Protein AF-A0A6L4YDI9-F1 (afdb_monomer_lite)

Radius of gyration: 18.63 Å; chains: 1; bounding box: 57×29×52 Å

Structure (mmCIF, N/CA/C/O backbone):
data_AF-A0A6L4YDI9-F1
#
_entry.id   AF-A0A6L4YDI9-F1
#
loop_
_atom_site.group_PDB
_atom_site.id
_atom_site.type_symbol
_atom_site.label_atom_id
_atom_site.label_alt_id
_atom_site.label_comp_id
_atom_site.label_asym_id
_atom_site.label_entity_id
_atom_site.label_seq_id
_atom_site.pdbx_PDB_ins_code
_atom_site.Cartn_x
_atom_site.Cartn_y
_atom_site.Cartn_z
_atom_site.occupancy
_atom_site.B_iso_or_equiv
_atom_site.auth_seq_id
_atom_site.auth_comp_id
_atom_site.auth_asym_id
_atom_site.auth_atom_id
_atom_site.pdbx_PDB_model_num
ATOM 1 N N . MET A 1 1 ? -24.015 5.346 20.863 1.00 52.09 1 MET A N 1
ATOM 2 C CA . MET A 1 1 ? -22.778 5.853 21.486 1.00 52.09 1 MET A CA 1
ATOM 3 C C . MET A 1 1 ? -22.257 4.761 22.381 1.00 52.09 1 MET A C 1
ATOM 5 O O . MET A 1 1 ? -23.004 4.297 23.231 1.00 52.09 1 MET A O 1
ATOM 9 N N . VAL A 1 2 ? -21.029 4.351 22.120 1.00 56.25 2 VAL A N 1
ATOM 10 C CA . VAL A 1 2 ? -20.242 3.457 22.971 1.00 56.25 2 VAL A CA 1
ATOM 11 C C . VAL A 1 2 ? -19.705 4.290 24.142 1.00 56.25 2 VAL A C 1
ATOM 13 O O . VAL A 1 2 ? -19.360 5.450 23.906 1.00 56.25 2 VAL A O 1
ATOM 16 N N . ASP A 1 3 ? -19.693 3.786 25.373 1.00 57.09 3 ASP A N 1
ATOM 17 C CA . ASP A 1 3 ? -19.144 4.433 26.581 1.00 57.09 3 ASP A CA 1
ATOM 18 C C . ASP A 1 3 ? -17.718 3.910 26.880 1.00 57.09 3 ASP A C 1
ATOM 20 O O . ASP A 1 3 ? -17.200 3.023 26.203 1.00 57.09 3 ASP A O 1
ATOM 24 N N . ALA A 1 4 ? -17.045 4.490 27.873 1.00 49.06 4 ALA A N 1
ATOM 25 C CA . ALA A 1 4 ? -15.746 4.048 28.350 1.00 49.06 4 ALA A CA 1
ATOM 26 C C . ALA A 1 4 ? -15.819 2.612 28.910 1.00 49.06 4 ALA A C 1
ATOM 28 O O . ALA A 1 4 ? -16.567 2.334 29.848 1.00 49.06 4 ALA A O 1
ATOM 29 N N . GLY A 1 5 ? -14.979 1.714 28.387 1.00 53.59 5 GLY A N 1
ATOM 30 C CA . GLY A 1 5 ? -14.942 0.295 28.759 1.00 53.59 5 GLY A CA 1
ATOM 31 C C . GLY A 1 5 ? -14.968 -0.633 27.540 1.00 53.59 5 GLY A C 1
ATOM 32 O O . GLY A 1 5 ? -14.983 -0.187 26.401 1.00 53.59 5 GLY A O 1
ATOM 33 N N . THR A 1 6 ? -14.945 -1.952 27.749 1.00 50.69 6 THR A N 1
ATOM 34 C CA . THR A 1 6 ? -15.075 -2.926 26.649 1.00 50.69 6 THR A CA 1
ATOM 35 C C . THR A 1 6 ? -16.538 -3.043 26.226 1.00 50.69 6 THR A C 1
ATOM 37 O O . THR A 1 6 ? -17.270 -3.885 26.741 1.00 50.69 6 THR A O 1
ATOM 40 N N . ASP A 1 7 ? -16.956 -2.214 25.281 1.00 53.44 7 ASP A N 1
ATOM 41 C CA . ASP A 1 7 ? -18.305 -2.244 24.726 1.00 53.44 7 ASP A CA 1
ATOM 42 C C . ASP A 1 7 ? -18.323 -2.930 23.356 1.00 53.44 7 ASP A C 1
ATOM 44 O O . ASP A 1 7 ? -17.923 -2.367 22.339 1.00 53.44 7 ASP A O 1
ATOM 48 N N . THR A 1 8 ? -18.839 -4.154 23.304 1.00 53.03 8 THR A N 1
ATOM 49 C CA . THR A 1 8 ? -19.064 -4.850 22.032 1.00 53.03 8 THR A CA 1
ATOM 50 C C . THR A 1 8 ? -20.306 -4.281 21.343 1.00 53.03 8 THR A C 1
ATOM 52 O O . THR A 1 8 ? -21.426 -4.506 21.803 1.00 53.03 8 THR A O 1
ATOM 55 N N . VAL A 1 9 ? -20.127 -3.571 20.228 1.00 55.38 9 VAL A N 1
ATOM 56 C CA . VAL A 1 9 ? -21.237 -3.181 19.348 1.00 55.38 9 VAL A CA 1
ATOM 57 C C . VAL A 1 9 ? -21.349 -4.188 18.215 1.00 55.38 9 VAL A C 1
ATOM 59 O O . VAL A 1 9 ? -20.697 -4.063 17.186 1.00 55.38 9 VAL A O 1
ATOM 62 N N . THR A 1 10 ? -22.202 -5.190 18.398 1.00 50.41 10 THR A N 1
ATOM 63 C CA . THR A 1 10 ? -22.593 -6.084 17.306 1.00 50.41 10 THR A CA 1
ATOM 64 C C . THR A 1 10 ? -23.750 -5.440 16.553 1.00 50.41 10 THR A C 1
ATOM 66 O O . THR A 1 10 ? -24.894 -5.519 17.002 1.00 50.41 10 THR A O 1
ATOM 69 N N . ASP A 1 11 ? -23.453 -4.772 15.442 1.00 53.19 11 ASP A N 1
ATOM 70 C CA . ASP A 1 11 ? -24.487 -4.375 14.488 1.00 53.19 11 ASP A CA 1
ATOM 71 C C . ASP A 1 11 ? -24.810 -5.548 13.554 1.00 53.19 11 ASP A C 1
ATOM 73 O O . ASP A 1 11 ? -23.918 -6.282 13.138 1.00 53.19 11 ASP A O 1
ATOM 77 N N . TYR A 1 12 ? -26.093 -5.763 13.277 1.00 48.69 12 TYR A N 1
ATOM 78 C CA . TYR A 1 12 ? -26.607 -6.891 12.499 1.00 48.69 12 TYR A CA 1
ATOM 79 C C . TYR A 1 12 ? -27.651 -6.385 11.501 1.00 48.69 12 TYR A C 1
ATOM 81 O O . TYR A 1 12 ? -28.791 -6.856 11.513 1.00 48.69 12 TYR A O 1
ATOM 89 N N . VAL A 1 13 ? -27.331 -5.385 10.671 1.00 48.16 13 VAL A N 1
ATOM 90 C CA . VAL A 1 13 ? -28.269 -4.936 9.630 1.00 48.16 13 VAL A CA 1
ATOM 91 C C . VAL A 1 13 ? -27.581 -4.515 8.323 1.00 48.16 13 VAL A C 1
ATOM 93 O O . VAL A 1 13 ? -26.448 -4.058 8.301 1.00 48.16 13 VAL A O 1
ATOM 96 N N . ASP A 1 14 ? -28.293 -4.775 7.223 1.00 56.28 14 ASP A N 1
ATOM 97 C CA . ASP A 1 14 ? -28.039 -4.388 5.828 1.00 56.28 14 ASP A CA 1
ATOM 98 C C . ASP A 1 14 ? -28.117 -2.860 5.663 1.00 56.28 14 ASP A C 1
ATOM 100 O O . ASP A 1 14 ? -29.165 -2.264 5.932 1.00 56.28 14 ASP A O 1
ATOM 104 N N . GLY A 1 15 ? -27.021 -2.232 5.225 1.00 48.78 15 GLY A N 1
ATOM 105 C CA . GLY A 1 15 ? -26.971 -0.797 4.956 1.00 48.78 15 GLY A CA 1
ATOM 106 C C . GLY A 1 15 ? -25.568 -0.195 5.020 1.00 48.78 15 GLY A C 1
ATOM 107 O O . GLY A 1 15 ? -24.576 -0.916 5.083 1.00 48.78 15 GLY A O 1
ATOM 108 N N . ALA A 1 16 ? -25.520 1.142 4.949 1.00 56.72 16 ALA A N 1
ATOM 109 C CA . ALA A 1 16 ? -24.358 1.957 5.288 1.00 56.72 16 ALA A CA 1
ATOM 110 C C . ALA A 1 16 ? -24.574 2.553 6.685 1.00 56.72 16 ALA A C 1
ATOM 112 O O . ALA A 1 16 ? -25.360 3.495 6.824 1.00 56.72 16 ALA A O 1
ATOM 113 N N . ASP A 1 17 ? -23.907 2.009 7.702 1.00 60.16 17 ASP A N 1
ATOM 114 C CA . ASP A 1 17 ? -24.075 2.432 9.097 1.00 60.16 17 ASP A CA 1
ATOM 115 C C . ASP A 1 17 ? -22.911 3.307 9.573 1.00 60.16 17 ASP A C 1
ATOM 117 O O . ASP A 1 17 ? -21.769 3.138 9.149 1.00 60.16 17 ASP A O 1
ATOM 121 N N . THR A 1 18 ? -23.198 4.281 10.446 1.00 62.47 18 THR A N 1
ATOM 122 C CA . THR A 1 18 ? -22.176 5.119 11.095 1.00 62.47 18 THR A CA 1
ATOM 123 C C . THR A 1 18 ? -22.136 4.847 12.592 1.00 62.47 18 THR A C 1
ATOM 125 O O . THR A 1 18 ? -23.083 5.185 13.308 1.00 62.47 18 THR A O 1
ATOM 128 N N . LEU A 1 19 ? -21.023 4.301 13.090 1.00 68.12 19 LEU A N 1
ATOM 129 C CA . LEU A 1 19 ? -20.806 4.081 14.521 1.00 68.12 19 LEU A CA 1
ATOM 130 C C . LEU A 1 19 ? -19.763 5.052 15.085 1.00 68.12 19 LEU A C 1
ATOM 132 O O . LEU A 1 19 ? -18.655 5.161 14.566 1.00 68.12 19 LEU A O 1
ATOM 136 N N . THR A 1 20 ? -20.101 5.705 16.203 1.00 65.44 20 THR A N 1
ATOM 137 C CA . THR A 1 20 ? -19.148 6.494 16.998 1.00 65.44 20 THR A CA 1
ATOM 138 C C . THR A 1 20 ? -18.746 5.765 18.272 1.00 65.44 20 THR A C 1
ATOM 140 O O . THR A 1 20 ? -19.596 5.473 19.125 1.00 65.44 20 THR A O 1
ATOM 143 N N . VAL A 1 21 ? -17.440 5.539 18.411 1.00 66.31 21 VAL A N 1
ATOM 144 C CA . VAL A 1 21 ? -16.803 4.844 19.538 1.00 66.31 21 VAL A CA 1
ATOM 145 C C . VAL A 1 21 ? -16.153 5.869 20.474 1.00 66.31 21 VAL A C 1
ATOM 147 O O . VAL A 1 21 ? -15.529 6.812 19.995 1.00 66.31 21 VAL A O 1
ATOM 150 N N . SER A 1 22 ? -16.315 5.748 21.795 1.00 63.31 22 SER A N 1
ATOM 151 C CA . SER A 1 22 ? -15.624 6.628 22.753 1.00 63.31 22 SER A CA 1
ATOM 152 C C . SER A 1 22 ? -14.257 6.060 23.154 1.00 63.31 22 SER A C 1
ATOM 154 O O . SER A 1 22 ? -13.959 4.890 22.930 1.00 63.31 22 SER A O 1
ATOM 156 N N . ALA A 1 23 ? -13.376 6.906 23.693 1.00 58.78 23 ALA A N 1
ATOM 157 C CA . ALA A 1 23 ? -11.995 6.512 23.958 1.00 58.78 23 ALA A CA 1
ATOM 158 C C . ALA A 1 23 ? -11.860 5.386 24.990 1.00 58.78 23 ALA A C 1
ATOM 160 O O . ALA A 1 23 ? -12.542 5.371 26.016 1.00 58.78 23 ALA A O 1
ATOM 161 N N . GLY A 1 24 ? -10.912 4.482 24.727 1.00 54.94 24 GLY A N 1
ATOM 162 C CA . GLY A 1 24 ? -10.671 3.299 25.550 1.00 54.94 24 GLY A CA 1
ATOM 163 C C . GLY A 1 24 ? -11.691 2.181 25.334 1.00 54.94 24 GLY A C 1
ATOM 164 O O . GLY A 1 24 ? -11.686 1.215 26.098 1.00 54.94 24 GLY A O 1
ATOM 165 N N . ALA A 1 25 ? -12.559 2.306 24.323 1.00 59.94 25 ALA A N 1
ATOM 166 C CA . ALA A 1 25 ? -13.494 1.262 23.952 1.00 59.94 25 ALA A CA 1
ATOM 167 C C . ALA A 1 25 ? -12.930 0.303 22.900 1.00 59.94 25 ALA A C 1
ATOM 169 O O . ALA A 1 25 ? -12.165 0.663 22.012 1.00 59.94 25 ALA A O 1
ATOM 170 N N . THR A 1 26 ? -13.326 -0.960 23.019 1.00 61.28 26 THR A N 1
ATOM 171 C CA . THR A 1 26 ? -13.036 -2.019 22.044 1.00 61.28 26 THR A CA 1
ATOM 172 C C . THR A 1 26 ? -14.298 -2.256 21.232 1.00 61.28 26 THR A C 1
ATOM 174 O O . THR A 1 26 ? -15.230 -2.854 21.759 1.00 61.28 26 THR A O 1
ATOM 177 N N . ALA A 1 27 ? -14.338 -1.804 19.979 1.00 61.22 27 ALA A N 1
ATOM 178 C CA . ALA A 1 27 ? -15.488 -1.984 19.105 1.00 61.22 27 ALA A CA 1
ATOM 179 C C . ALA A 1 27 ? -15.230 -3.140 18.130 1.00 61.22 27 ALA A C 1
ATOM 181 O O . ALA A 1 27 ? -14.591 -2.988 17.094 1.00 61.22 27 ALA A O 1
ATOM 182 N N . VAL A 1 28 ? -15.753 -4.319 18.463 1.00 57.75 28 VAL A N 1
ATOM 183 C CA . VAL A 1 28 ? -15.813 -5.440 17.517 1.00 57.75 28 VAL A CA 1
ATOM 184 C C . VAL A 1 28 ? -17.135 -5.342 16.780 1.00 57.75 28 VAL A C 1
ATOM 186 O O . VAL A 1 28 ? -18.180 -5.577 17.389 1.00 57.75 28 VAL A O 1
ATOM 189 N N . ILE A 1 29 ? -17.081 -4.977 15.503 1.00 61.12 29 ILE A N 1
ATOM 190 C CA . ILE A 1 29 ? -18.260 -4.838 14.657 1.00 61.12 29 ILE A CA 1
ATOM 191 C C . ILE A 1 29 ? -18.234 -6.005 13.668 1.00 61.12 29 ILE A C 1
ATOM 193 O O . ILE A 1 29 ? -17.183 -6.533 13.315 1.00 61.12 29 ILE A O 1
ATOM 197 N N . SER A 1 30 ? -19.400 -6.562 13.370 1.00 56.41 30 SER A N 1
ATOM 198 C CA . SER A 1 30 ? -19.513 -7.775 12.560 1.00 56.41 30 SER A CA 1
ATOM 199 C C . SER A 1 30 ? -20.780 -7.671 11.726 1.00 56.41 30 SER A C 1
ATOM 201 O O . SER A 1 30 ? -21.814 -8.222 12.097 1.00 56.41 30 SER A O 1
ATOM 203 N N . GLY A 1 31 ? -20.695 -6.905 10.637 1.00 56.16 31 GLY A N 1
ATOM 204 C CA . GLY A 1 31 ? -21.772 -6.709 9.667 1.00 56.16 31 GLY A CA 1
ATOM 205 C C . GLY A 1 31 ? -21.597 -7.568 8.412 1.00 56.16 31 GLY A C 1
ATOM 206 O O . GLY A 1 31 ? -20.621 -8.299 8.282 1.00 56.16 31 GLY A O 1
ATOM 207 N N . SER A 1 32 ? -22.573 -7.509 7.500 1.00 59.91 32 SER A N 1
ATOM 208 C CA . SER A 1 32 ? -22.501 -8.122 6.155 1.00 59.91 32 SER A CA 1
ATOM 209 C C . SER A 1 32 ? -22.732 -7.089 5.037 1.00 59.91 32 SER A C 1
ATOM 211 O O . SER A 1 32 ? -23.213 -7.425 3.956 1.00 59.91 32 SER A O 1
ATOM 213 N N . GLY A 1 33 ? -22.437 -5.819 5.328 1.00 66.31 33 GLY A N 1
ATOM 214 C CA . GLY A 1 33 ? -22.715 -4.637 4.506 1.00 66.31 33 GLY A CA 1
ATOM 215 C C . GLY A 1 33 ? -21.560 -3.637 4.579 1.00 66.31 33 GLY A C 1
ATOM 216 O O . GLY A 1 33 ? -20.494 -3.994 5.048 1.00 66.31 33 GLY A O 1
ATOM 217 N N . THR A 1 34 ? -21.751 -2.405 4.105 1.00 67.44 34 THR A N 1
ATOM 218 C CA . THR A 1 34 ? -20.715 -1.363 4.206 1.00 67.44 34 THR A CA 1
ATOM 219 C C . THR A 1 34 ? -20.811 -0.666 5.555 1.00 67.44 34 THR A C 1
ATOM 221 O O . THR A 1 34 ? -21.823 -0.045 5.863 1.00 67.44 34 THR A O 1
ATOM 224 N N . LEU A 1 35 ? -19.756 -0.702 6.350 1.00 70.94 35 LEU A N 1
ATOM 225 C CA . LEU A 1 35 ? -19.697 -0.035 7.642 1.00 70.94 35 LEU A CA 1
ATOM 226 C C . LEU A 1 35 ? -18.804 1.204 7.575 1.00 70.94 35 LEU A C 1
ATOM 228 O O . LEU A 1 35 ? -17.699 1.147 7.056 1.00 70.94 35 LEU A O 1
ATOM 232 N N . SER A 1 36 ? -19.237 2.325 8.152 1.00 74.38 36 SER A N 1
ATOM 233 C CA . SER A 1 36 ? -18.365 3.472 8.419 1.00 74.38 36 SER A CA 1
ATOM 234 C C . SER A 1 36 ? -18.208 3.659 9.925 1.00 74.38 36 S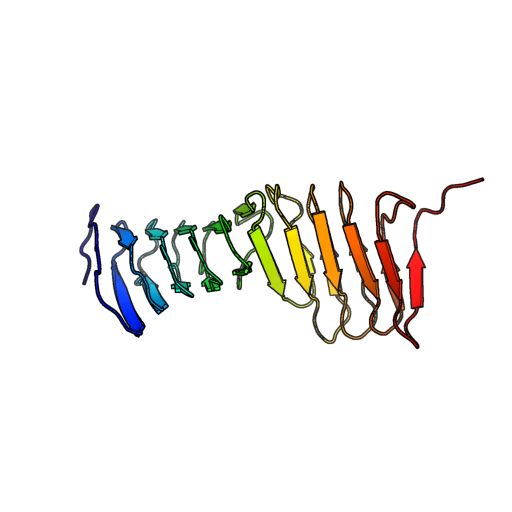ER A C 1
ATOM 236 O O . SER A 1 36 ? -19.156 3.990 10.638 1.00 74.38 36 SER A O 1
ATOM 238 N N . VAL A 1 37 ? -17.002 3.452 10.444 1.00 71.56 37 VAL A N 1
ATOM 239 C CA . VAL A 1 37 ? -16.707 3.642 11.869 1.00 71.56 37 VAL A CA 1
ATOM 240 C C . VAL A 1 37 ? -15.806 4.843 12.031 1.00 71.56 37 VAL A C 1
ATOM 242 O O . VAL A 1 37 ? -14.777 4.936 11.373 1.00 71.56 37 VAL A O 1
ATOM 245 N N . SER A 1 38 ? -16.174 5.748 12.933 1.00 71.00 38 SER A N 1
ATOM 246 C CA . SER A 1 38 ? -15.309 6.854 13.328 1.00 71.00 38 SER A CA 1
ATOM 247 C C . SER A 1 38 ? -15.202 6.902 14.843 1.00 71.00 38 SER A C 1
ATOM 249 O O . SER A 1 38 ? -16.193 7.051 15.563 1.00 71.00 38 SER A O 1
ATOM 251 N N . ALA A 1 39 ? -13.984 6.769 15.344 1.00 67.31 39 ALA A N 1
ATOM 252 C CA . ALA A 1 39 ? -13.706 6.918 16.756 1.00 67.31 39 ALA A CA 1
ATOM 253 C C . ALA A 1 39 ? -13.654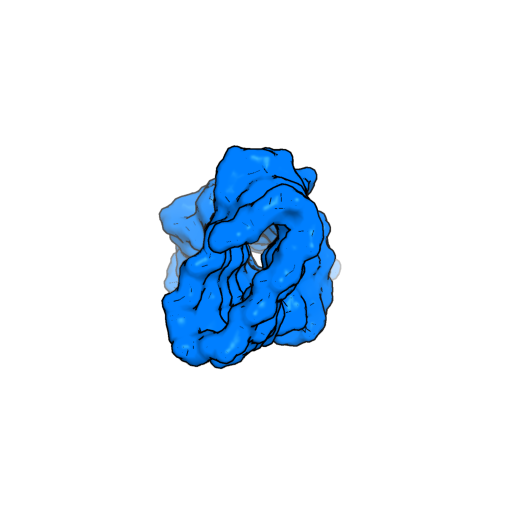 8.393 17.199 1.00 67.31 39 ALA A C 1
ATOM 255 O O . ALA A 1 39 ? -13.097 9.258 16.525 1.00 67.31 39 ALA A O 1
ATOM 256 N N . ALA A 1 40 ? -14.212 8.696 18.375 1.00 63.88 40 ALA A N 1
ATOM 257 C CA . ALA A 1 40 ? -14.177 10.032 18.957 1.00 63.88 40 ALA A CA 1
ATOM 258 C C . ALA A 1 40 ? -12.839 10.335 19.669 1.00 63.88 40 ALA A C 1
ATOM 260 O O . ALA A 1 40 ? -12.266 9.516 20.384 1.00 63.88 40 ALA A O 1
ATOM 261 N N . SER A 1 41 ? -12.418 11.589 19.502 1.00 55.47 41 SER A N 1
ATOM 262 C CA . SER A 1 41 ? -11.117 12.262 19.684 1.00 55.47 41 SER A CA 1
ATOM 263 C C . SER A 1 41 ? -10.334 12.172 21.012 1.00 55.47 41 SER A C 1
ATOM 265 O O . SER A 1 41 ? -9.568 13.089 21.301 1.00 55.47 41 SER A O 1
ATOM 267 N N . ASN A 1 42 ? -10.470 11.146 21.848 1.00 56.47 42 ASN A N 1
ATOM 268 C CA . ASN A 1 42 ? -9.872 11.174 23.194 1.00 56.47 42 ASN A CA 1
ATOM 269 C C . ASN A 1 42 ? -8.688 10.209 23.393 1.00 56.47 42 ASN A C 1
ATOM 271 O O . ASN A 1 42 ? -8.664 9.517 24.400 1.00 56.47 42 ASN A O 1
ATOM 275 N N . GLY A 1 43 ? -7.708 10.190 22.477 1.00 66.69 43 GLY A N 1
ATOM 276 C CA . GLY A 1 43 ? -6.333 9.678 22.690 1.00 66.69 43 GLY A CA 1
ATOM 277 C C . GLY A 1 43 ? -6.169 8.293 23.337 1.00 66.69 43 GLY A C 1
ATOM 278 O O . GLY A 1 43 ? -5.118 8.003 23.904 1.00 66.69 43 GLY A O 1
ATOM 279 N N . GLY A 1 44 ? -7.214 7.470 23.335 1.00 72.94 44 GLY A N 1
ATOM 280 C CA . GLY A 1 44 ? -7.232 6.141 23.927 1.00 72.94 44 GLY A CA 1
ATOM 281 C C . GLY A 1 44 ? -7.136 5.096 22.833 1.00 72.94 44 GLY A C 1
ATOM 282 O O . GLY A 1 44 ? -7.532 5.366 21.711 1.00 72.94 44 GLY A O 1
ATOM 283 N N . THR A 1 45 ? -6.644 3.912 23.178 1.00 79.31 45 THR A N 1
ATOM 284 C CA . THR A 1 45 ? -6.590 2.769 22.263 1.00 79.31 45 THR A CA 1
ATOM 285 C C . THR A 1 45 ? -7.984 2.281 21.911 1.00 79.31 45 THR A C 1
ATOM 287 O O . THR A 1 45 ? -8.804 2.036 22.804 1.00 79.31 45 THR A O 1
ATOM 290 N N . ILE A 1 46 ? -8.217 2.098 20.618 1.00 78.06 46 ILE A N 1
ATOM 291 C CA . ILE A 1 46 ? -9.442 1.568 20.041 1.00 78.06 46 ILE A CA 1
ATOM 292 C C . ILE A 1 46 ? -9.096 0.388 19.147 1.00 78.06 46 ILE A C 1
ATOM 294 O O . ILE A 1 46 ? -8.117 0.389 18.413 1.00 78.06 46 ILE A O 1
ATOM 298 N N . GLN A 1 47 ? -9.920 -0.647 19.225 1.00 84.81 47 GLN A N 1
ATOM 299 C CA . GLN A 1 47 ? -9.858 -1.787 18.318 1.00 84.81 47 GLN A CA 1
ATOM 300 C C . GLN A 1 47 ? -11.093 -1.727 17.430 1.00 84.81 47 GLN A C 1
ATOM 302 O O . GLN A 1 47 ? -12.200 -1.673 17.970 1.00 84.81 47 GLN A O 1
ATOM 307 N N . LEU A 1 48 ? -10.890 -1.712 16.115 1.00 85.75 48 LEU A N 1
ATOM 308 C CA . LEU A 1 48 ? -11.917 -1.711 15.080 1.00 85.75 48 LEU A CA 1
ATOM 309 C C . LEU A 1 48 ? -11.794 -2.988 14.244 1.00 85.75 48 LEU A C 1
ATOM 311 O O . LEU A 1 48 ? -10.699 -3.353 13.818 1.00 85.75 48 LEU A O 1
ATOM 315 N N . ASN A 1 49 ? -12.922 -3.650 13.999 1.00 87.44 49 ASN A N 1
ATOM 316 C CA . ASN A 1 49 ? -13.037 -4.783 13.081 1.00 87.44 49 ASN A CA 1
ATOM 317 C C . ASN A 1 49 ? -14.231 -4.524 12.154 1.00 87.44 49 ASN A C 1
ATOM 319 O O . ASN A 1 49 ? -15.317 -4.271 12.679 1.00 87.44 49 ASN A O 1
ATOM 323 N N . GLY A 1 50 ? -14.017 -4.515 10.835 1.00 86.31 50 GLY A N 1
ATOM 324 C CA . GLY A 1 50 ? -15.069 -4.264 9.837 1.00 86.31 50 GLY A CA 1
ATOM 325 C C . GLY A 1 50 ? -15.989 -5.470 9.644 1.00 86.31 50 GLY A C 1
ATOM 326 O O . GLY A 1 50 ? -17.215 -5.371 9.752 1.00 86.31 50 GLY A O 1
ATOM 327 N N . GLY A 1 51 ? -15.394 -6.656 9.536 1.00 86.62 51 GLY A N 1
ATOM 328 C CA . GLY A 1 51 ? -16.118 -7.917 9.481 1.00 86.62 51 GLY A CA 1
ATOM 329 C C . GLY A 1 51 ? -16.256 -8.412 8.051 1.00 86.62 51 GLY A C 1
ATOM 330 O O . GLY A 1 51 ? -15.284 -8.901 7.494 1.00 86.62 51 GLY A O 1
ATOM 331 N N . VAL A 1 52 ? -17.464 -8.426 7.488 1.00 87.25 52 VAL A N 1
ATOM 332 C CA . VAL A 1 52 ? -17.684 -8.799 6.083 1.00 87.25 52 VAL A CA 1
ATOM 333 C C . VAL A 1 52 ? -18.324 -7.621 5.368 1.00 87.25 52 VAL A C 1
ATOM 335 O O . VAL A 1 52 ? -19.381 -7.157 5.790 1.00 87.25 52 VAL A O 1
ATOM 338 N N . GLY A 1 53 ? -17.781 -7.236 4.221 1.00 88.38 53 GLY A N 1
ATOM 339 C CA . GLY A 1 53 ? -18.277 -6.103 3.457 1.00 88.38 53 GLY A CA 1
ATOM 340 C C . GLY A 1 53 ? -17.138 -5.235 2.956 1.00 88.38 53 GLY A C 1
ATOM 341 O O . GLY A 1 53 ? -15.984 -5.595 3.081 1.00 88.38 53 GLY A O 1
ATOM 342 N N . ALA A 1 54 ? -17.477 -4.130 2.303 1.00 91.25 54 ALA A N 1
ATOM 343 C CA . ALA A 1 54 ? -16.498 -3.094 1.998 1.00 91.25 54 ALA A CA 1
ATOM 344 C C . ALA A 1 54 ? -16.688 -1.985 3.027 1.00 91.25 54 ALA A C 1
ATOM 346 O O . ALA A 1 54 ? -17.671 -1.241 2.936 1.00 91.25 54 ALA A O 1
ATOM 347 N N . ASP A 1 55 ? -15.783 -1.917 3.993 1.00 90.44 55 ASP A N 1
ATOM 348 C CA . ASP A 1 55 ? -15.871 -1.100 5.193 1.00 90.44 55 ASP A CA 1
ATOM 349 C C . ASP A 1 55 ? -14.918 0.099 5.141 1.00 90.44 55 ASP A C 1
ATOM 351 O O . ASP A 1 55 ? -13.944 0.163 4.396 1.00 90.44 55 ASP A O 1
ATOM 355 N N . THR A 1 56 ? -15.214 1.118 5.934 1.00 91.75 56 THR A N 1
ATOM 356 C CA . THR A 1 56 ? -14.369 2.289 6.156 1.00 91.75 56 THR A CA 1
ATOM 357 C C . THR A 1 56 ? -14.155 2.440 7.652 1.00 91.75 56 THR A C 1
ATOM 359 O O . THR A 1 56 ? -15.074 2.804 8.390 1.00 91.75 56 THR A O 1
ATOM 362 N N . LEU A 1 57 ? -12.937 2.166 8.107 1.00 91.31 57 LEU A N 1
ATOM 363 C CA . LEU A 1 57 ? -12.551 2.212 9.510 1.00 91.31 57 LEU A CA 1
ATOM 364 C C . LEU A 1 57 ? -11.645 3.420 9.743 1.00 91.31 57 LEU A C 1
ATOM 366 O O . LEU A 1 57 ? -10.529 3.474 9.235 1.00 91.31 57 LEU A O 1
ATOM 370 N N . THR A 1 58 ? -12.121 4.386 10.524 1.00 91.00 58 THR A N 1
ATOM 371 C CA . THR A 1 58 ? -11.332 5.535 10.973 1.00 91.00 58 THR A CA 1
ATOM 372 C C . THR A 1 58 ? -11.118 5.466 12.483 1.00 91.00 58 THR A C 1
ATOM 374 O O . THR A 1 58 ? -12.067 5.575 13.271 1.00 91.00 58 THR A O 1
ATOM 377 N N . GLY A 1 59 ? -9.856 5.296 12.870 1.00 88.69 59 GLY A N 1
ATOM 378 C CA . GLY A 1 59 ? -9.369 5.393 14.235 1.00 88.69 59 GLY A CA 1
ATOM 379 C C . GLY A 1 59 ? -9.386 6.828 14.765 1.00 88.69 59 GLY A C 1
ATOM 380 O O . GLY A 1 59 ? -10.119 7.703 14.294 1.00 88.69 59 GLY A O 1
ATOM 381 N N . SER A 1 60 ? -8.646 7.050 15.838 1.00 85.62 60 SER A N 1
ATOM 382 C CA . SER A 1 60 ? -8.655 8.261 16.646 1.00 85.62 60 SER A CA 1
ATOM 383 C C . SER A 1 60 ? -7.266 8.902 16.698 1.00 85.62 60 SER A C 1
ATOM 385 O O . SER A 1 60 ? -6.476 8.803 15.774 1.00 85.62 60 SER A O 1
ATOM 387 N N . ALA A 1 61 ? -6.981 9.655 17.760 1.00 87.06 61 ALA A N 1
ATOM 388 C CA . ALA A 1 61 ? -5.640 10.177 18.011 1.00 87.06 61 ALA A CA 1
ATOM 389 C C . ALA A 1 61 ? -4.805 9.249 18.927 1.00 87.06 61 ALA A C 1
ATOM 391 O O . ALA A 1 61 ? -3.828 9.698 19.529 1.00 87.06 61 ALA A O 1
ATOM 392 N N . GLY A 1 62 ? -5.299 8.032 19.171 1.00 87.50 62 GLY A N 1
ATOM 393 C CA . GLY A 1 62 ? -4.773 7.067 20.131 1.00 87.50 62 GLY A CA 1
ATOM 394 C C . GLY A 1 62 ? -3.780 6.086 19.517 1.00 87.50 62 GLY A C 1
ATOM 395 O O . GLY A 1 62 ? -3.125 6.384 18.540 1.00 87.50 6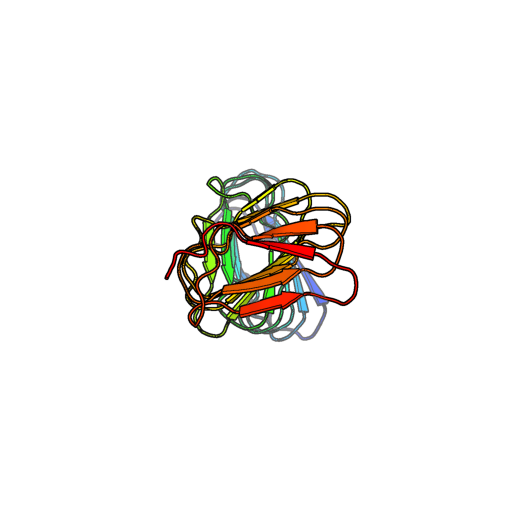2 GLY A O 1
ATOM 396 N N . VAL A 1 63 ? -3.615 4.931 20.157 1.00 90.44 63 VAL A N 1
ATOM 397 C CA . VAL A 1 63 ? -2.869 3.789 19.601 1.00 90.44 63 VAL A CA 1
ATOM 398 C C . VAL A 1 63 ? -3.927 2.781 19.211 1.00 90.44 63 VAL A C 1
ATOM 400 O O . VAL A 1 63 ? -4.433 2.081 20.092 1.00 90.44 63 VAL A O 1
ATOM 403 N N . ASP A 1 64 ? -4.305 2.759 17.945 1.00 90.81 64 ASP A N 1
ATOM 404 C CA . ASP A 1 64 ? -5.478 2.046 17.471 1.00 90.81 64 ASP A CA 1
ATOM 405 C C . ASP A 1 64 ? -5.097 0.765 16.717 1.00 90.81 64 ASP A C 1
ATOM 407 O O . ASP A 1 64 ? -3.975 0.573 16.257 1.00 90.81 64 ASP A O 1
ATOM 411 N N . THR A 1 65 ? -6.016 -0.193 16.658 1.00 92.94 65 THR A N 1
ATOM 412 C CA . THR A 1 65 ? -5.864 -1.433 15.890 1.00 92.94 65 THR A CA 1
ATOM 413 C C . THR A 1 65 ? -7.046 -1.573 14.954 1.00 92.94 65 THR A C 1
ATOM 415 O O . THR A 1 65 ? -8.187 -1.629 15.409 1.00 92.94 65 THR A O 1
ATOM 418 N N . LEU A 1 66 ? -6.779 -1.629 13.656 1.00 94.50 66 LEU A N 1
ATOM 419 C CA . LEU A 1 66 ? -7.780 -1.680 12.602 1.00 94.50 66 LEU A CA 1
ATOM 420 C C . LEU A 1 66 ? -7.630 -2.998 11.843 1.00 94.50 66 LEU A C 1
ATOM 422 O O . LEU A 1 66 ? -6.567 -3.282 11.300 1.00 94.50 66 LEU A O 1
ATOM 426 N N . THR A 1 67 ? -8.684 -3.810 11.819 1.00 94.88 67 THR A N 1
ATOM 427 C CA . THR A 1 67 ? -8.782 -5.033 11.006 1.00 94.88 67 THR A CA 1
ATOM 428 C C . THR A 1 67 ? -9.913 -4.864 10.004 1.00 94.88 67 THR A C 1
ATOM 430 O O . THR A 1 67 ? -11.056 -4.701 10.434 1.00 94.88 67 THR A O 1
ATOM 433 N N . GLY A 1 68 ? -9.604 -4.884 8.705 1.00 92.50 68 GLY A N 1
ATOM 434 C CA . GLY A 1 68 ? -10.614 -4.763 7.648 1.00 92.50 68 GLY A CA 1
ATOM 435 C C . GLY A 1 68 ? -11.630 -5.900 7.721 1.00 92.50 68 GLY A C 1
ATOM 436 O O . GLY A 1 68 ? -12.807 -5.688 8.018 1.00 92.50 68 GLY A O 1
ATOM 437 N N . GLY A 1 69 ? -11.135 -7.134 7.657 1.00 92.94 69 GLY A N 1
ATOM 438 C CA . GLY A 1 69 ? -11.956 -8.322 7.531 1.00 92.94 69 GLY A CA 1
ATOM 439 C C . GLY A 1 69 ? -12.096 -8.730 6.066 1.00 92.94 69 GLY A C 1
ATOM 440 O O . GLY A 1 69 ? -11.191 -8.591 5.251 1.00 92.94 69 GLY A O 1
ATOM 441 N N . ALA A 1 70 ? -13.218 -9.356 5.727 1.00 92.38 70 ALA A N 1
ATOM 442 C CA . ALA A 1 70 ? -13.478 -9.842 4.385 1.00 92.38 70 ALA A CA 1
ATOM 443 C C . ALA A 1 70 ? -14.131 -8.769 3.512 1.00 92.38 70 ALA A C 1
ATOM 445 O O . ALA A 1 70 ? -15.323 -8.513 3.642 1.00 92.38 70 ALA A O 1
ATOM 446 N N . GLY A 1 71 ? -13.407 -8.319 2.497 1.00 94.25 71 GLY A N 1
ATOM 447 C CA . GLY A 1 71 ? -13.904 -7.456 1.435 1.00 94.25 71 GLY A CA 1
ATOM 448 C C . GLY A 1 71 ? -12.823 -6.470 1.042 1.00 94.25 71 GLY A C 1
ATOM 449 O O . GLY A 1 71 ? -11.656 -6.825 1.101 1.00 94.25 71 GLY A O 1
ATOM 450 N N . ASN A 1 72 ? -13.197 -5.300 0.536 1.00 96.50 72 ASN A N 1
ATOM 451 C CA . ASN A 1 72 ? -12.213 -4.293 0.152 1.00 96.50 72 ASN A CA 1
ATOM 452 C C . ASN A 1 72 ? -12.434 -3.069 1.026 1.00 96.50 72 ASN A C 1
ATOM 454 O O . ASN A 1 72 ? -13.354 -2.287 0.762 1.00 96.50 72 ASN A O 1
ATOM 458 N N . ASP A 1 73 ? -11.598 -2.928 2.043 1.00 96.81 73 ASP A N 1
ATOM 459 C CA . ASP A 1 73 ? -11.806 -1.970 3.115 1.00 96.81 73 ASP A CA 1
ATOM 460 C C . ASP A 1 73 ? -10.933 -0.725 2.944 1.00 96.81 73 ASP A C 1
ATOM 462 O O . ASP A 1 73 ? -9.987 -0.669 2.159 1.00 96.81 73 ASP A O 1
ATOM 466 N N . THR A 1 74 ? -11.268 0.337 3.666 1.00 97.44 74 THR A N 1
ATOM 467 C CA . THR A 1 74 ? -10.457 1.551 3.776 1.00 97.44 74 THR A CA 1
ATOM 468 C C . THR A 1 74 ? -10.120 1.784 5.236 1.00 97.44 74 THR A C 1
ATOM 470 O O . THR A 1 74 ? -11.017 1.959 6.059 1.00 97.44 74 THR A O 1
ATOM 473 N N . LEU A 1 75 ? -8.830 1.800 5.557 1.00 97.62 75 LEU A N 1
ATOM 474 C CA . LEU A 1 75 ? -8.312 1.914 6.913 1.00 97.62 75 LEU A CA 1
ATOM 475 C C . LEU A 1 75 ? -7.572 3.251 7.079 1.00 97.62 75 LEU A C 1
ATOM 477 O O . LEU A 1 75 ? -6.660 3.587 6.315 1.00 97.62 75 LEU A O 1
ATOM 481 N N . THR A 1 76 ? -7.971 4.014 8.092 1.00 96.62 76 THR A N 1
ATOM 482 C CA . THR A 1 76 ? -7.354 5.283 8.501 1.00 96.62 76 THR A CA 1
ATOM 483 C C . THR A 1 76 ? -7.092 5.214 10.000 1.00 96.62 76 THR A C 1
ATOM 485 O O . THR A 1 76 ? -8.048 5.196 10.771 1.00 96.62 76 THR A O 1
ATOM 488 N N . GLY A 1 77 ? -5.835 5.134 10.428 1.00 94.62 77 GLY A N 1
ATOM 489 C CA . GLY A 1 77 ? -5.465 5.007 11.844 1.00 94.62 77 GLY A CA 1
ATOM 490 C C . GLY A 1 77 ? -5.737 6.287 12.631 1.00 94.62 77 GLY A C 1
ATOM 491 O O . GLY A 1 77 ? -6.321 6.254 13.712 1.00 94.62 77 GLY A O 1
ATOM 492 N N . GLY A 1 78 ? -5.464 7.426 12.002 1.00 93.38 78 GLY A N 1
ATOM 493 C CA . GLY A 1 78 ? -5.475 8.744 12.597 1.00 93.38 78 GLY A CA 1
ATOM 494 C C . GLY A 1 78 ? -4.071 9.157 13.028 1.00 93.38 78 GLY A C 1
ATOM 495 O O . GLY A 1 78 ? -3.094 8.952 12.317 1.00 93.38 78 GLY A O 1
ATOM 496 N N . THR A 1 79 ? -3.961 9.859 14.153 1.00 90.81 79 THR A N 1
ATOM 497 C CA . THR A 1 79 ? -2.634 10.191 14.696 1.00 90.81 79 THR A CA 1
ATOM 498 C C . THR A 1 79 ? -2.295 9.200 15.782 1.00 90.81 79 THR A C 1
ATOM 500 O O . THR A 1 79 ? -3.133 8.982 16.644 1.00 90.81 79 THR A O 1
ATOM 503 N N . GLY A 1 80 ? -1.048 8.769 15.873 1.00 92.56 80 GLY A N 1
ATOM 504 C CA . GLY A 1 80 ? -0.664 7.815 16.897 1.00 92.56 80 GLY A CA 1
ATOM 505 C C . GLY A 1 80 ? 0.326 6.822 16.344 1.00 92.56 80 GLY A C 1
ATOM 506 O O . GLY A 1 80 ? 0.971 7.100 15.340 1.00 92.56 80 GLY A O 1
ATOM 507 N N . ASN A 1 81 ? 0.461 5.708 17.051 1.00 95.69 81 ASN A N 1
ATOM 508 C CA . ASN A 1 81 ? 1.191 4.553 16.560 1.00 95.69 81 ASN A CA 1
ATOM 509 C C . ASN A 1 81 ? 0.159 3.447 16.387 1.00 95.69 81 ASN A C 1
ATOM 511 O O . ASN A 1 81 ? -0.206 2.793 17.366 1.00 95.69 81 ASN A O 1
ATOM 515 N N . ASP A 1 82 ? -0.331 3.276 15.174 1.00 97.00 82 ASP A N 1
ATOM 516 C CA . ASP A 1 82 ? -1.477 2.434 14.883 1.00 97.00 82 ASP A CA 1
ATOM 517 C C . ASP A 1 82 ? -1.049 1.075 14.317 1.00 97.00 82 ASP A C 1
ATOM 519 O O . ASP A 1 82 ? 0.078 0.854 13.862 1.00 97.00 82 ASP A O 1
ATOM 523 N N . ALA A 1 83 ? -1.954 0.107 14.390 1.00 97.81 83 ALA A N 1
ATOM 524 C CA . ALA A 1 83 ? -1.770 -1.230 13.854 1.00 97.81 83 ALA A CA 1
ATOM 525 C C . ALA A 1 83 ? -2.828 -1.524 12.792 1.00 97.81 83 ALA A C 1
ATOM 527 O O . ALA A 1 83 ? -4.010 -1.671 13.101 1.00 97.81 83 ALA A O 1
ATOM 528 N N . PHE A 1 84 ? -2.384 -1.661 11.547 1.00 98.62 84 PHE A N 1
ATOM 529 C CA . PHE A 1 84 ? -3.212 -2.024 10.405 1.00 98.62 84 PHE A CA 1
ATOM 530 C C . PHE A 1 84 ? -3.073 -3.518 10.114 1.00 98.62 84 PHE A C 1
ATOM 532 O O . PHE A 1 84 ? -1.969 -4.027 9.894 1.00 98.62 84 PHE A O 1
ATOM 539 N N . MET A 1 85 ? -4.201 -4.221 10.104 1.00 98.31 85 MET A N 1
ATOM 540 C CA . MET A 1 85 ? -4.307 -5.632 9.753 1.00 98.31 85 MET A CA 1
ATOM 541 C C . MET A 1 85 ? -5.158 -5.771 8.491 1.00 98.31 85 MET A C 1
ATOM 543 O O . MET A 1 85 ? -6.376 -5.604 8.541 1.00 98.31 85 MET A O 1
ATOM 547 N N . VAL A 1 86 ? -4.495 -6.103 7.387 1.00 98.50 86 VAL A N 1
ATOM 548 C CA . VAL A 1 86 ? -5.115 -6.438 6.100 1.00 98.50 86 VAL A CA 1
ATOM 549 C C . VAL A 1 86 ? -5.155 -7.961 6.006 1.00 98.50 86 VAL A C 1
ATOM 551 O O . VAL A 1 86 ? -4.155 -8.611 5.678 1.00 98.50 86 VAL A O 1
ATOM 554 N N . ASP A 1 87 ? -6.268 -8.559 6.430 1.00 97.12 87 ASP A N 1
ATOM 555 C CA . ASP A 1 87 ? -6.404 -10.005 6.634 1.00 97.12 87 ASP A CA 1
ATOM 556 C C . ASP A 1 87 ? -7.094 -10.747 5.481 1.00 97.12 87 ASP A C 1
ATOM 558 O O . ASP A 1 87 ? -6.831 -11.939 5.290 1.00 97.12 87 ASP A O 1
ATOM 562 N N . ALA A 1 88 ? -7.898 -10.062 4.668 1.00 96.62 88 ALA A N 1
ATOM 563 C CA . ALA A 1 88 ? -8.444 -10.586 3.422 1.00 96.62 88 ALA A CA 1
ATOM 564 C C . ALA A 1 88 ? -8.683 -9.471 2.391 1.00 96.62 88 ALA A C 1
ATOM 566 O O . ALA A 1 88 ? -8.562 -8.293 2.683 1.00 96.62 88 ALA A O 1
ATOM 567 N N . GLY A 1 89 ? -8.988 -9.873 1.153 1.00 97.31 89 GLY A N 1
ATOM 568 C CA . GLY A 1 89 ? -9.389 -8.958 0.084 1.00 97.31 89 GLY A CA 1
ATOM 569 C C . GLY A 1 89 ? -8.339 -7.912 -0.292 1.00 97.31 89 GLY A C 1
ATOM 570 O O . GLY A 1 89 ? -7.147 -8.220 -0.342 1.00 97.31 89 GLY A O 1
ATOM 571 N N . THR A 1 90 ? -8.783 -6.725 -0.703 1.00 98.62 90 THR A N 1
ATOM 572 C CA . THR A 1 90 ? -7.902 -5.642 -1.161 1.00 98.62 90 THR A CA 1
ATOM 573 C C . THR A 1 90 ? -8.239 -4.351 -0.438 1.00 98.62 90 THR A C 1
ATOM 575 O O . THR A 1 90 ? -9.164 -3.637 -0.832 1.00 98.62 90 THR A O 1
ATOM 578 N N . ASP A 1 91 ? -7.440 -4.046 0.578 1.00 98.69 91 ASP A N 1
ATOM 579 C CA . ASP A 1 91 ? -7.672 -2.936 1.490 1.00 98.69 91 ASP A CA 1
ATOM 580 C C . ASP A 1 91 ? -6.791 -1.746 1.139 1.00 98.69 91 ASP A C 1
ATOM 582 O O . ASP A 1 91 ? -5.641 -1.888 0.728 1.00 98.69 91 ASP A O 1
ATOM 586 N N . THR A 1 92 ? -7.321 -0.546 1.335 1.00 98.75 92 THR A N 1
ATOM 587 C CA . THR A 1 92 ? -6.583 0.709 1.194 1.00 98.75 92 THR A CA 1
ATOM 588 C C . THR A 1 92 ? -6.198 1.227 2.572 1.00 98.75 92 THR A C 1
ATOM 590 O O . THR A 1 92 ? -7.073 1.480 3.396 1.00 98.75 92 THR A O 1
ATOM 593 N N . VAL A 1 93 ? -4.905 1.445 2.814 1.00 98.75 93 VAL A N 1
ATOM 594 C CA . VAL A 1 93 ? -4.398 2.079 4.039 1.00 98.75 93 VAL A CA 1
ATOM 595 C C . VAL A 1 93 ? -3.974 3.508 3.710 1.00 98.75 93 VAL A C 1
ATOM 597 O O . VAL A 1 93 ? -3.202 3.738 2.781 1.00 98.75 93 VAL A O 1
ATOM 600 N N . THR A 1 94 ? -4.524 4.482 4.434 1.00 97.94 94 THR A N 1
ATOM 601 C CA . THR A 1 94 ? -4.548 5.887 3.975 1.00 97.94 94 THR A CA 1
ATOM 602 C C . THR A 1 94 ? -3.550 6.816 4.658 1.00 97.94 94 THR A C 1
ATOM 604 O O . THR A 1 94 ? -3.232 7.866 4.102 1.00 97.94 94 THR A O 1
ATOM 607 N N . ASP A 1 95 ? -3.050 6.454 5.835 1.00 96.94 95 ASP A N 1
ATOM 608 C CA . ASP A 1 95 ? -2.222 7.320 6.679 1.00 96.94 95 ASP A CA 1
ATOM 609 C C . ASP A 1 95 ? -1.097 6.575 7.409 1.00 96.94 95 ASP A C 1
ATOM 611 O O . ASP A 1 95 ? -0.563 7.077 8.390 1.00 96.94 95 ASP A O 1
ATOM 615 N N . TYR A 1 96 ? -0.699 5.413 6.888 1.00 98.12 96 TYR A N 1
ATOM 616 C CA . TYR A 1 96 ? 0.420 4.639 7.419 1.00 98.12 96 TYR A CA 1
ATOM 617 C C . TYR A 1 96 ? 1.742 5.419 7.380 1.00 98.12 96 TYR A C 1
ATOM 619 O O . TYR A 1 96 ? 2.139 5.959 6.342 1.00 98.12 96 TYR A O 1
ATOM 627 N N . VAL A 1 97 ? 2.468 5.389 8.495 1.00 97.12 97 VAL A N 1
ATOM 628 C CA . VAL A 1 97 ? 3.805 5.962 8.649 1.00 97.12 97 VAL A CA 1
ATOM 629 C C . VAL A 1 97 ? 4.792 4.892 9.121 1.00 97.12 97 VAL A C 1
ATOM 631 O O . VAL A 1 97 ? 4.722 4.409 10.252 1.00 97.12 97 VAL A O 1
ATOM 634 N N . ASP A 1 98 ? 5.779 4.571 8.279 1.00 96.12 98 ASP A N 1
ATOM 635 C CA . ASP A 1 98 ? 6.821 3.586 8.602 1.00 96.12 98 ASP A CA 1
ATOM 636 C C . ASP A 1 98 ? 7.565 3.933 9.903 1.00 96.12 98 ASP A C 1
ATOM 638 O O . ASP A 1 98 ? 7.980 5.072 10.140 1.00 96.12 98 ASP A O 1
ATOM 642 N N . GLY A 1 99 ? 7.729 2.934 10.768 1.00 94.06 99 GLY A N 1
ATOM 643 C CA . GLY A 1 99 ? 8.358 3.065 12.084 1.00 94.06 99 GLY A CA 1
ATOM 644 C C . GLY A 1 99 ? 7.501 3.712 13.183 1.00 94.06 99 GLY A C 1
ATOM 645 O O . GLY A 1 99 ? 7.857 3.566 14.357 1.00 94.06 99 GLY A O 1
ATOM 646 N N . ALA A 1 100 ? 6.397 4.389 12.852 1.00 96.19 100 ALA A N 1
ATOM 647 C CA . ALA A 1 100 ? 5.385 4.807 13.828 1.00 96.19 100 ALA A CA 1
ATOM 648 C C . ALA A 1 100 ? 4.263 3.766 13.911 1.00 96.19 100 ALA A C 1
ATOM 650 O O . ALA A 1 100 ? 3.947 3.288 15.003 1.00 96.19 100 ALA A O 1
ATOM 651 N N . ASP A 1 101 ? 3.762 3.359 12.748 1.00 98.31 101 ASP A N 1
ATOM 652 C CA . ASP A 1 101 ? 2.691 2.390 12.596 1.00 98.31 101 ASP A CA 1
ATOM 653 C C . ASP A 1 101 ? 3.227 1.002 12.256 1.00 98.31 101 ASP A C 1
ATOM 655 O O . ASP A 1 101 ? 4.348 0.806 11.773 1.00 98.31 101 ASP A O 1
ATOM 659 N N . THR A 1 102 ? 2.376 0.007 12.471 1.00 98.50 102 THR A N 1
ATOM 660 C CA .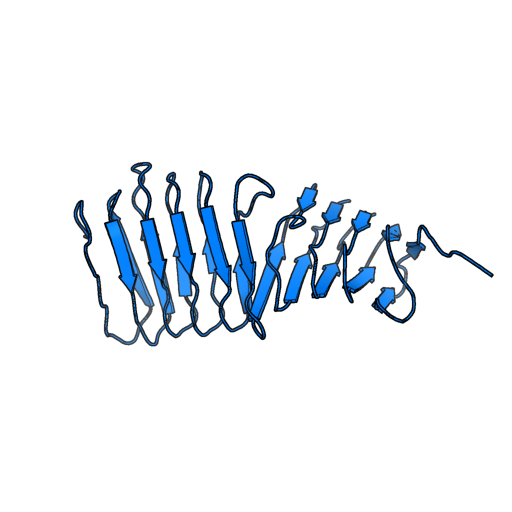 THR A 1 102 ? 2.621 -1.371 12.054 1.00 98.50 102 THR A CA 1
ATOM 661 C C . THR A 1 102 ? 1.615 -1.777 10.988 1.00 98.50 102 THR A C 1
ATOM 663 O O . THR A 1 102 ? 0.424 -1.508 11.110 1.00 98.50 102 THR A O 1
ATOM 666 N N . LEU A 1 103 ? 2.102 -2.443 9.942 1.00 98.81 103 LEU A N 1
ATOM 667 C CA . LEU A 1 103 ? 1.281 -3.006 8.876 1.00 98.81 103 LEU A CA 1
ATOM 668 C C . LEU A 1 103 ? 1.515 -4.513 8.825 1.00 98.81 103 LEU A C 1
ATOM 670 O O . LEU A 1 103 ? 2.654 -4.972 8.707 1.00 98.81 103 LEU A O 1
ATOM 674 N N . THR A 1 104 ? 0.437 -5.282 8.923 1.00 98.75 104 THR A N 1
ATOM 675 C CA . THR A 1 104 ? 0.448 -6.731 8.714 1.00 98.75 104 THR A CA 1
ATOM 676 C C . THR A 1 104 ? -0.480 -7.074 7.562 1.00 98.75 104 THR A C 1
ATOM 678 O O . THR A 1 104 ? -1.659 -6.729 7.598 1.00 98.75 104 THR A O 1
ATOM 681 N N . VAL A 1 105 ? 0.047 -7.777 6.560 1.00 98.81 105 VAL A N 1
ATOM 682 C CA . VAL A 1 105 ? -0.714 -8.231 5.390 1.00 98.81 105 VAL A CA 1
ATOM 683 C C . VAL A 1 105 ? -0.708 -9.750 5.356 1.00 98.81 105 VAL A C 1
ATOM 685 O O . VAL A 1 105 ? 0.349 -10.384 5.280 1.00 98.81 105 VAL A O 1
ATOM 688 N N . SER A 1 106 ? -1.892 -10.345 5.448 1.00 98.56 106 SER A N 1
ATOM 689 C CA . SER A 1 106 ? -2.059 -11.796 5.499 1.00 98.56 106 SER A CA 1
ATOM 690 C C . SER A 1 106 ? -1.984 -12.436 4.115 1.00 98.56 106 SER A C 1
ATOM 692 O O . SER A 1 106 ? -2.183 -11.799 3.083 1.00 98.56 106 SER A O 1
ATOM 694 N N . ALA A 1 107 ? -1.710 -13.741 4.089 1.00 98.25 107 ALA A N 1
ATOM 695 C CA . ALA A 1 107 ? -1.636 -14.494 2.844 1.00 98.25 107 ALA A CA 1
ATOM 696 C C . ALA A 1 107 ? -2.948 -14.421 2.048 1.00 98.25 107 ALA A C 1
ATOM 698 O O . ALA A 1 107 ? -4.012 -14.773 2.553 1.00 98.25 107 ALA A O 1
ATOM 699 N N . GLY A 1 108 ? -2.846 -14.018 0.780 1.00 97.38 108 GLY A N 1
ATOM 700 C CA . GLY A 1 108 ? -3.990 -13.854 -0.121 1.00 97.38 108 GLY A CA 1
ATOM 701 C C . GLY A 1 108 ? -4.722 -12.513 -0.005 1.00 97.38 108 GLY A C 1
ATOM 702 O O . GLY A 1 108 ? -5.673 -12.312 -0.757 1.00 97.38 108 GLY A O 1
ATOM 703 N N . ALA A 1 109 ? -4.286 -11.622 0.889 1.00 98.56 109 ALA A N 1
ATOM 704 C CA . ALA A 1 109 ? -4.763 -10.247 0.979 1.00 98.56 109 ALA A CA 1
ATOM 705 C C . ALA A 1 109 ? -3.802 -9.279 0.267 1.00 98.56 109 ALA A C 1
ATOM 707 O O . ALA A 1 109 ? -2.614 -9.580 0.094 1.00 98.56 109 ALA A O 1
ATOM 708 N N . THR A 1 110 ? -4.319 -8.110 -0.107 1.00 98.81 110 THR A N 1
ATOM 709 C CA . THR A 1 110 ? -3.551 -7.030 -0.729 1.00 98.81 110 THR A CA 1
ATOM 710 C C . THR A 1 110 ? -3.755 -5.731 0.036 1.00 98.81 110 THR A C 1
ATOM 712 O O . THR A 1 110 ? -4.890 -5.296 0.189 1.00 98.81 110 THR A O 1
ATOM 715 N N . ALA A 1 111 ? -2.673 -5.078 0.457 1.00 98.88 111 ALA A N 1
ATOM 716 C CA . ALA A 1 111 ? -2.729 -3.712 0.975 1.00 98.88 111 ALA A CA 1
ATOM 717 C C . ALA A 1 111 ? -2.329 -2.718 -0.120 1.00 98.88 111 ALA A C 1
ATOM 719 O O . ALA A 1 111 ? -1.304 -2.902 -0.772 1.00 98.88 111 ALA A O 1
ATOM 720 N N . ILE A 1 112 ? -3.104 -1.654 -0.307 1.00 98.88 112 ILE A N 1
ATOM 721 C CA . ILE A 1 112 ? -2.797 -0.544 -1.208 1.00 98.88 112 ILE A CA 1
ATOM 722 C C . ILE A 1 112 ? -2.464 0.682 -0.368 1.00 98.88 112 ILE A C 1
ATOM 724 O O . ILE A 1 112 ? -3.274 1.124 0.447 1.00 98.88 112 ILE A O 1
ATOM 728 N N . LEU A 1 113 ? -1.291 1.259 -0.609 1.00 98.75 113 LEU A N 1
ATOM 729 C CA . LEU A 1 113 ? -0.876 2.536 -0.050 1.00 98.75 113 LEU A CA 1
ATOM 730 C C . LEU A 1 113 ? -0.549 3.489 -1.192 1.00 98.75 113 LEU A C 1
ATOM 732 O O . LEU A 1 113 ? 0.017 3.100 -2.216 1.00 98.75 113 LEU A O 1
ATOM 736 N N . SER A 1 114 ? -0.943 4.750 -1.058 1.00 98.12 114 SER A N 1
ATOM 737 C CA . SER A 1 114 ? -0.680 5.760 -2.082 1.00 98.12 114 SER A CA 1
ATOM 738 C C . SER A 1 114 ? -0.302 7.085 -1.444 1.00 98.12 114 SER A C 1
ATOM 740 O O . SER A 1 114 ? -0.949 7.526 -0.497 1.00 98.12 114 SER A O 1
ATOM 742 N N . GLY A 1 115 ? 0.749 7.721 -1.951 1.00 94.81 115 GLY A N 1
ATOM 743 C CA . GLY A 1 115 ? 1.306 8.928 -1.349 1.00 94.81 115 GLY A CA 1
ATOM 744 C C . GLY A 1 115 ? 2.379 9.559 -2.224 1.00 94.81 115 GLY A C 1
AT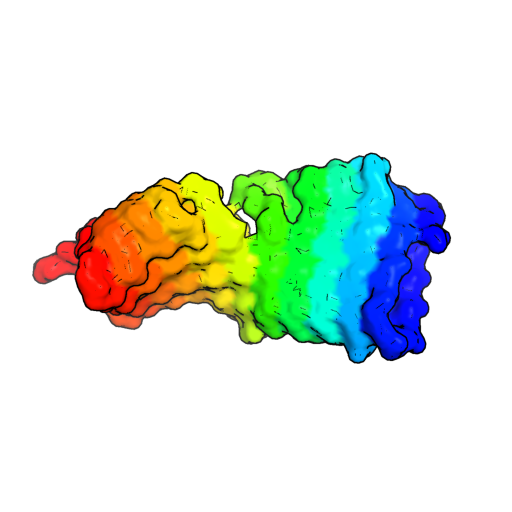OM 745 O O . GLY A 1 115 ? 2.822 8.959 -3.192 1.00 94.81 115 GLY A O 1
ATOM 746 N N . GLY A 1 116 ? 2.770 10.787 -1.886 1.00 93.00 116 GLY A N 1
ATOM 747 C CA . GLY A 1 116 ? 3.858 11.498 -2.560 1.00 93.00 116 GLY A CA 1
ATOM 748 C C . GLY A 1 116 ? 5.023 11.797 -1.617 1.00 93.00 116 GLY A C 1
ATOM 749 O O . GLY A 1 116 ? 4.886 11.776 -0.391 1.00 93.00 116 GLY A O 1
ATOM 750 N N . GLY A 1 117 ? 6.174 12.130 -2.186 1.00 96.06 117 GLY A N 1
ATOM 751 C CA . GLY A 1 117 ? 7.435 12.325 -1.495 1.00 96.06 117 GLY A CA 1
ATOM 752 C C . GLY A 1 117 ? 8.060 11.000 -1.072 1.00 96.06 117 GLY A C 1
ATOM 753 O O . GLY A 1 117 ? 8.810 10.395 -1.827 1.00 96.06 117 GLY A O 1
ATOM 754 N N . MET A 1 118 ? 7.816 10.582 0.168 1.00 97.12 118 MET A N 1
ATOM 755 C CA . MET A 1 118 ? 8.377 9.353 0.732 1.00 97.12 118 MET A CA 1
ATOM 756 C C . MET A 1 118 ? 7.240 8.427 1.141 1.00 97.12 118 MET A C 1
ATOM 758 O O . MET A 1 118 ? 6.438 8.790 2.000 1.00 97.12 118 MET A O 1
ATOM 762 N N . LEU A 1 119 ? 7.211 7.231 0.561 1.00 97.94 119 LEU A N 1
ATOM 763 C CA . LEU A 1 119 ? 6.279 6.168 0.909 1.00 97.94 119 LEU A CA 1
ATOM 764 C C . LEU A 1 119 ? 7.081 4.892 1.172 1.00 97.94 119 LEU A C 1
ATOM 766 O O . LEU A 1 119 ? 7.621 4.283 0.254 1.00 97.94 119 LEU A O 1
ATOM 770 N N . SER A 1 120 ? 7.185 4.507 2.439 1.00 98.31 120 SER A N 1
ATOM 771 C CA . SER A 1 120 ? 7.934 3.325 2.869 1.00 98.31 120 SER A CA 1
ATOM 772 C C . SER A 1 120 ? 7.019 2.392 3.643 1.00 98.31 120 SER A C 1
ATOM 774 O O . SER A 1 120 ? 6.192 2.867 4.414 1.00 98.31 120 SER A O 1
ATOM 776 N N . VAL A 1 121 ? 7.193 1.086 3.458 1.00 98.44 121 VAL A N 1
ATOM 777 C CA . VAL A 1 121 ? 6.594 0.002 4.259 1.00 98.44 121 VAL A CA 1
ATOM 778 C C . VAL A 1 121 ? 7.661 -1.016 4.670 1.00 98.44 121 VAL A C 1
ATOM 780 O O . VAL A 1 121 ? 7.381 -2.198 4.859 1.00 98.44 121 VAL A O 1
ATOM 783 N N . SER A 1 122 ? 8.910 -0.565 4.807 1.00 97.75 122 SER A N 1
ATOM 784 C CA . SER A 1 122 ? 10.077 -1.435 4.998 1.00 97.75 122 SER A CA 1
ATOM 785 C C . SER A 1 122 ? 9.993 -2.342 6.233 1.00 97.75 122 SER A C 1
ATOM 787 O O . SER A 1 122 ? 10.596 -3.417 6.255 1.00 97.75 122 SER A O 1
ATOM 789 N N . ALA A 1 123 ? 9.224 -1.939 7.251 1.00 96.81 123 ALA A N 1
ATOM 790 C CA . ALA A 1 123 ? 8.991 -2.710 8.470 1.00 96.81 123 ALA A CA 1
ATOM 791 C C . ALA A 1 123 ? 7.698 -3.556 8.458 1.00 96.81 123 ALA A C 1
ATOM 793 O O . ALA A 1 123 ? 7.371 -4.168 9.480 1.00 96.81 123 ALA A O 1
ATOM 794 N N . ALA A 1 124 ? 6.949 -3.596 7.351 1.00 98.19 124 ALA A N 1
ATOM 795 C CA . ALA A 1 124 ? 5.697 -4.343 7.271 1.00 98.19 124 ALA A CA 1
ATOM 796 C C . ALA A 1 124 ? 5.916 -5.862 7.370 1.00 98.19 124 ALA A C 1
ATOM 798 O O . ALA A 1 124 ? 6.864 -6.430 6.828 1.00 98.19 124 ALA A O 1
ATOM 799 N N . SER A 1 125 ? 4.987 -6.541 8.044 1.00 98.38 125 SER A N 1
ATOM 800 C CA . SER A 1 125 ? 4.909 -8.001 8.068 1.00 98.38 125 SER A CA 1
ATOM 801 C C . SER A 1 125 ? 4.022 -8.474 6.918 1.00 98.38 125 SER A C 1
ATOM 803 O O . SER A 1 125 ? 2.808 -8.611 7.085 1.00 98.38 125 SER A O 1
ATOM 805 N N . ASN A 1 126 ? 4.617 -8.730 5.754 1.00 98.50 126 ASN A N 1
ATOM 806 C CA . ASN A 1 126 ? 3.890 -9.050 4.528 1.00 98.50 126 ASN A CA 1
ATOM 807 C C . ASN A 1 126 ? 3.981 -10.548 4.172 1.00 98.50 126 ASN A C 1
ATOM 809 O O . ASN A 1 126 ? 5.039 -11.080 3.849 1.00 98.50 126 ASN A O 1
ATOM 813 N N . SER A 1 127 ? 2.850 -11.250 4.243 1.00 98.50 127 SER A N 1
ATOM 814 C CA . SER A 1 127 ? 2.668 -12.607 3.696 1.00 98.50 127 SER A CA 1
ATOM 815 C C . SER A 1 127 ? 1.717 -12.635 2.492 1.00 98.50 127 SER A C 1
ATOM 817 O O . SER A 1 127 ? 1.455 -13.712 1.953 1.00 98.50 127 SER A O 1
ATOM 819 N N . GLY A 1 128 ? 1.170 -11.478 2.112 1.00 98.50 128 GLY A N 1
ATOM 820 C CA . GLY A 1 128 ? 0.260 -11.282 0.991 1.00 98.50 128 GLY A CA 1
ATOM 821 C C . GLY A 1 128 ? 0.932 -10.475 -0.113 1.00 98.50 128 GLY A C 1
ATOM 822 O O . GLY A 1 128 ? 1.984 -10.863 -0.622 1.00 98.50 128 GLY A O 1
ATOM 823 N N . THR A 1 129 ? 0.305 -9.370 -0.506 1.00 98.75 129 THR A N 1
ATOM 824 C CA . THR A 1 129 ? 0.871 -8.416 -1.464 1.00 98.75 129 THR A CA 1
ATOM 825 C C . THR A 1 129 ? 0.707 -6.991 -0.952 1.00 98.75 129 THR A C 1
ATOM 827 O O . THR A 1 129 ? -0.356 -6.633 -0.450 1.00 98.75 129 THR A O 1
ATOM 830 N N . ILE A 1 130 ? 1.729 -6.155 -1.108 1.00 98.88 130 ILE A N 1
ATOM 831 C CA . ILE A 1 130 ? 1.602 -4.712 -0.889 1.00 98.88 130 ILE A CA 1
ATOM 832 C C . ILE A 1 130 ? 1.742 -4.000 -2.230 1.00 98.88 130 ILE A C 1
ATOM 834 O O . ILE A 1 130 ? 2.645 -4.288 -3.005 1.00 98.88 130 ILE A O 1
ATOM 838 N N . GLN A 1 131 ? 0.840 -3.070 -2.516 1.00 98.81 131 GLN A N 1
ATOM 839 C CA . GLN A 1 131 ? 0.916 -2.172 -3.655 1.00 98.81 131 GLN A CA 1
ATOM 840 C C . GLN A 1 131 ? 1.213 -0.757 -3.161 1.00 98.81 131 GLN A C 1
ATOM 842 O O . GLN A 1 131 ? 0.413 -0.163 -2.438 1.00 98.81 131 GLN A O 1
ATOM 847 N N . LEU A 1 132 ? 2.340 -0.208 -3.599 1.00 98.81 132 LEU A N 1
ATOM 848 C CA . LEU A 1 132 ? 2.726 1.177 -3.381 1.00 98.81 132 LEU A CA 1
ATOM 849 C C . LEU A 1 132 ? 2.538 1.957 -4.678 1.00 98.81 132 LEU A C 1
ATOM 851 O O . LEU A 1 132 ? 3.137 1.623 -5.703 1.00 98.81 132 LEU A O 1
ATOM 855 N N . ASN A 1 133 ? 1.731 3.012 -4.621 1.00 98.50 133 ASN A N 1
ATOM 856 C CA . ASN A 1 133 ? 1.573 3.942 -5.733 1.00 98.50 133 ASN A CA 1
ATOM 857 C C . ASN A 1 133 ? 2.092 5.320 -5.327 1.00 98.50 133 ASN A C 1
ATOM 859 O O . ASN A 1 133 ? 1.632 5.901 -4.340 1.00 98.50 133 ASN A O 1
ATOM 863 N N . GLY A 1 134 ? 3.025 5.843 -6.108 1.00 98.06 134 GLY A N 1
ATOM 864 C CA . GLY A 1 134 ? 3.437 7.226 -6.021 1.00 98.06 134 GLY A CA 1
ATOM 865 C C . GLY A 1 134 ? 2.365 8.167 -6.568 1.00 98.06 134 GLY A C 1
ATOM 866 O O . GLY A 1 134 ? 1.201 7.825 -6.808 1.00 98.06 134 GLY A O 1
ATOM 867 N N . SER A 1 135 ? 2.774 9.404 -6.722 1.00 97.25 135 SER A N 1
ATOM 868 C CA . SER A 1 135 ? 1.994 10.574 -7.049 1.00 97.25 135 SER A CA 1
ATOM 869 C C . SER A 1 135 ? 2.339 11.055 -8.462 1.00 97.25 135 SER A C 1
ATOM 871 O O . SER A 1 135 ? 2.786 10.300 -9.316 1.00 97.25 135 SER A O 1
ATOM 873 N N . GLY A 1 136 ? 2.050 12.320 -8.766 1.00 97.00 136 GLY A N 1
ATOM 874 C CA . GLY A 1 136 ? 2.429 12.936 -10.041 1.00 97.00 136 GLY A CA 1
ATOM 875 C C . GLY A 1 136 ? 3.767 13.677 -9.985 1.00 97.00 136 GLY A C 1
ATOM 876 O O . GLY A 1 136 ? 3.965 14.585 -10.785 1.00 97.00 136 GLY A O 1
ATOM 877 N N . SER A 1 137 ? 4.591 13.421 -8.974 1.00 96.94 137 SER A N 1
ATOM 878 C CA . SER A 1 137 ? 5.846 14.116 -8.677 1.00 96.94 137 SER A CA 1
ATOM 879 C C . SER A 1 137 ? 6.903 13.087 -8.304 1.00 96.94 137 SER A C 1
ATOM 881 O O . SER A 1 137 ? 6.541 11.993 -7.920 1.00 96.94 137 SER A O 1
ATOM 883 N N . GLY A 1 138 ? 8.185 13.458 -8.357 1.00 97.44 138 GLY A N 1
ATOM 884 C CA . GLY A 1 138 ? 9.257 12.513 -8.040 1.00 97.44 138 GLY A CA 1
ATOM 885 C C . GLY A 1 138 ? 9.188 11.995 -6.601 1.00 97.44 138 GLY A C 1
ATOM 886 O O . GLY A 1 138 ? 9.312 12.775 -5.647 1.00 97.44 138 GLY A O 1
ATOM 887 N N . ASP A 1 139 ? 9.053 10.682 -6.474 1.00 98.25 139 ASP A N 1
ATOM 888 C CA . ASP A 1 139 ? 8.769 9.964 -5.243 1.00 98.25 139 ASP A CA 1
ATOM 889 C C . ASP A 1 139 ? 9.862 8.946 -4.890 1.00 98.25 139 ASP A C 1
ATOM 891 O O . ASP A 1 139 ? 10.654 8.496 -5.717 1.00 98.25 139 ASP A O 1
ATOM 895 N N . ASN A 1 140 ? 9.933 8.584 -3.611 1.00 98.12 140 ASN A N 1
ATOM 896 C CA . ASN A 1 140 ? 10.791 7.526 -3.095 1.00 98.12 140 ASN A CA 1
ATOM 897 C C . ASN A 1 140 ? 9.925 6.448 -2.443 1.00 98.12 140 ASN A C 1
ATOM 899 O O . ASN A 1 140 ? 9.373 6.658 -1.357 1.00 98.12 140 ASN A O 1
ATOM 903 N N . LEU A 1 141 ? 9.809 5.317 -3.134 1.00 98.62 141 LEU A N 1
ATOM 904 C CA . LEU A 1 141 ? 9.000 4.176 -2.751 1.00 98.62 141 LEU A CA 1
ATOM 905 C C . LEU A 1 141 ? 9.912 3.066 -2.230 1.00 98.62 141 LEU A C 1
ATOM 907 O O . LEU A 1 141 ? 10.850 2.647 -2.910 1.00 98.62 141 LEU A O 1
ATOM 911 N N . THR A 1 142 ? 9.633 2.579 -1.024 1.00 98.56 142 THR A N 1
ATOM 912 C CA . THR A 1 142 ? 10.345 1.447 -0.417 1.00 98.56 142 THR A CA 1
ATOM 913 C C . THR A 1 142 ? 9.350 0.381 0.027 1.00 98.56 142 THR A C 1
ATOM 915 O O . THR A 1 142 ? 8.556 0.616 0.940 1.00 98.56 142 THR A O 1
ATOM 918 N N . GLY A 1 143 ? 9.397 -0.776 -0.631 1.00 98.56 143 GLY A N 1
ATOM 919 C CA . GLY A 1 143 ? 8.640 -1.974 -0.290 1.00 98.56 143 GLY A CA 1
ATOM 920 C C . GLY A 1 143 ? 9.162 -2.678 0.961 1.00 98.56 143 GLY A C 1
ATOM 921 O O . GLY A 1 143 ? 10.028 -2.175 1.686 1.00 98.56 143 GLY A O 1
ATOM 922 N N . SER A 1 144 ? 8.569 -3.830 1.244 1.00 98.44 144 SER A N 1
ATOM 923 C CA . SER A 1 144 ? 8.808 -4.624 2.445 1.00 98.44 144 SER A CA 1
ATOM 924 C C . SER A 1 144 ? 9.666 -5.864 2.154 1.00 98.44 144 SER A C 1
ATOM 926 O O . SER A 1 144 ? 10.340 -5.972 1.135 1.00 98.44 144 SER A O 1
ATOM 928 N N . ALA A 1 145 ? 9.696 -6.819 3.084 1.00 97.69 145 ALA A N 1
ATOM 929 C CA . ALA A 1 145 ? 9.999 -8.193 2.706 1.00 97.69 145 ALA A CA 1
ATOM 930 C C . ALA A 1 145 ? 8.687 -8.880 2.308 1.00 97.69 145 ALA A C 1
ATOM 932 O O . ALA A 1 145 ? 7.753 -8.858 3.102 1.00 97.69 145 ALA A O 1
ATOM 933 N N . GLY A 1 146 ? 8.618 -9.547 1.161 1.00 97.56 146 GLY A N 1
ATOM 934 C CA . GLY A 1 146 ? 7.396 -10.186 0.682 1.00 97.56 146 GLY A CA 1
ATOM 935 C C . GLY A 1 146 ? 7.219 -10.022 -0.820 1.00 97.56 146 GLY A C 1
ATOM 936 O O . GLY A 1 146 ? 8.174 -10.133 -1.573 1.00 97.56 146 GLY A O 1
ATOM 937 N N . VAL A 1 147 ? 5.974 -9.865 -1.261 1.00 98.69 147 VAL A N 1
ATOM 938 C CA . VAL A 1 147 ? 5.676 -9.488 -2.646 1.00 98.69 147 VAL A CA 1
ATOM 939 C C . VAL A 1 147 ? 5.167 -8.060 -2.620 1.00 98.69 147 VAL A C 1
ATOM 941 O O . VAL A 1 147 ? 4.084 -7.797 -2.080 1.00 98.69 147 VAL A O 1
ATOM 944 N N . ASP A 1 148 ? 5.932 -7.160 -3.219 1.00 98.81 148 ASP A N 1
ATOM 945 C CA . ASP A 1 148 ? 5.591 -5.754 -3.336 1.00 98.81 148 ASP A CA 1
ATOM 946 C C . ASP A 1 148 ? 5.390 -5.369 -4.815 1.00 98.81 148 ASP A C 1
ATOM 948 O O . ASP A 1 148 ? 6.044 -5.873 -5.725 1.00 98.81 148 ASP A O 1
ATOM 952 N N . THR A 1 149 ? 4.433 -4.485 -5.096 1.00 98.62 149 THR A N 1
ATOM 953 C CA . THR A 1 149 ? 4.226 -3.865 -6.412 1.00 98.62 149 THR A CA 1
ATOM 954 C C . THR A 1 149 ? 4.408 -2.365 -6.280 1.00 98.62 14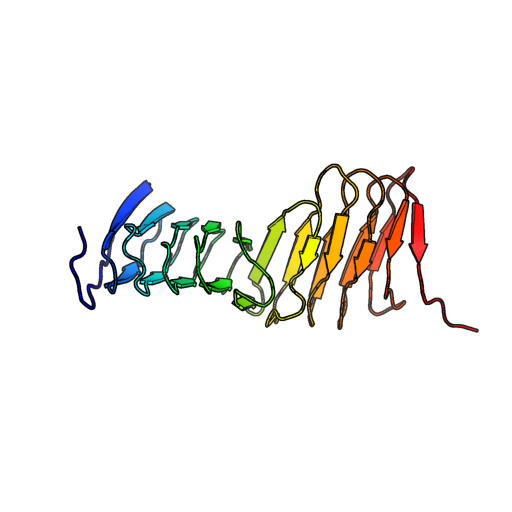9 THR A C 1
ATOM 956 O O . THR A 1 149 ? 3.654 -1.717 -5.561 1.00 98.62 149 THR A O 1
ATOM 959 N N . LEU A 1 150 ? 5.390 -1.807 -6.979 1.00 98.75 150 LEU A N 1
ATOM 960 C CA . LEU A 1 150 ? 5.769 -0.405 -6.888 1.00 98.75 150 LEU A CA 1
ATOM 961 C C . LEU A 1 150 ? 5.480 0.294 -8.212 1.00 98.75 150 LEU A C 1
ATOM 963 O O . LEU A 1 150 ? 5.996 -0.107 -9.253 1.00 98.75 150 LEU A O 1
ATOM 967 N N . THR A 1 151 ? 4.675 1.351 -8.162 1.00 98.44 151 THR A N 1
ATOM 968 C CA . THR A 1 151 ? 4.407 2.246 -9.296 1.00 98.44 151 THR A CA 1
ATOM 969 C C . THR A 1 151 ? 4.848 3.648 -8.926 1.00 98.44 151 THR A C 1
ATOM 971 O O . THR A 1 151 ? 4.275 4.215 -7.999 1.00 98.44 151 THR A O 1
ATOM 974 N N . GLY A 1 152 ? 5.845 4.188 -9.626 1.00 96.50 152 GLY A N 1
ATOM 975 C CA . GLY A 1 152 ? 6.368 5.531 -9.362 1.00 96.50 152 GLY A CA 1
ATOM 976 C C . GLY A 1 152 ? 5.349 6.630 -9.664 1.00 96.50 152 GLY A C 1
ATOM 977 O O . GLY A 1 152 ? 5.061 7.462 -8.810 1.00 96.50 152 GLY A O 1
ATOM 978 N N . GLY A 1 153 ? 4.674 6.533 -10.810 1.00 96.62 153 GLY A N 1
ATOM 979 C CA . GLY A 1 153 ? 3.703 7.520 -11.243 1.00 96.62 153 GLY A CA 1
ATOM 980 C C . GLY A 1 153 ? 4.342 8.582 -12.136 1.00 96.62 153 GLY A C 1
ATOM 981 O O . GLY A 1 153 ? 4.906 8.299 -13.194 1.00 96.62 153 GLY A O 1
ATOM 982 N N . GLY A 1 154 ? 4.116 9.848 -11.799 1.00 96.25 154 GLY A N 1
ATOM 983 C CA . GLY A 1 154 ? 4.616 10.988 -12.564 1.00 96.25 154 GLY A CA 1
ATOM 984 C C . GLY A 1 154 ? 6.052 11.366 -12.206 1.00 96.25 154 GLY A C 1
ATOM 985 O O . GLY A 1 154 ? 6.454 11.249 -11.063 1.00 96.25 154 GLY A O 1
ATOM 986 N N . ASP A 1 155 ? 6.755 12.001 -13.145 1.00 97.25 155 ASP A N 1
ATOM 987 C CA . ASP A 1 155 ? 8.133 12.481 -12.962 1.00 97.25 155 ASP A CA 1
ATOM 988 C C . ASP A 1 155 ? 9.141 11.336 -12.736 1.00 97.25 155 ASP A C 1
ATOM 990 O O . ASP A 1 155 ? 9.038 10.314 -13.398 1.00 97.25 155 ASP A O 1
ATOM 994 N N . ASN A 1 156 ? 10.223 11.580 -11.991 1.00 97.75 156 ASN A N 1
ATOM 995 C CA . ASN A 1 156 ? 11.347 10.659 -11.857 1.00 97.75 156 ASN A CA 1
ATOM 996 C C . ASN A 1 156 ? 11.372 10.101 -10.439 1.00 97.75 156 ASN A C 1
ATOM 998 O O . ASN A 1 156 ? 11.649 10.858 -9.499 1.00 97.75 156 ASN A O 1
ATOM 1002 N N . ASP A 1 157 ? 11.192 8.794 -10.320 1.00 98.31 157 ASP A N 1
ATOM 1003 C CA . ASP A 1 157 ? 11.013 8.133 -9.033 1.00 98.31 157 ASP A CA 1
ATOM 1004 C C . ASP A 1 157 ? 12.225 7.295 -8.617 1.00 98.31 157 ASP A C 1
ATOM 1006 O O . ASP A 1 157 ? 13.127 6.996 -9.400 1.00 98.31 157 ASP A O 1
ATOM 1010 N N . SER A 1 158 ? 12.266 6.913 -7.345 1.00 97.88 158 SER A N 1
ATOM 1011 C CA . SER A 1 158 ? 13.218 5.963 -6.776 1.00 97.88 158 SER A CA 1
ATOM 1012 C C . SER A 1 158 ? 12.438 4.805 -6.171 1.00 97.88 158 SER A C 1
ATOM 1014 O O . SER A 1 158 ? 11.718 4.994 -5.196 1.00 97.88 158 SER A O 1
ATOM 1016 N N . LEU A 1 159 ? 12.590 3.608 -6.728 1.00 98.38 159 LEU A N 1
ATOM 1017 C CA . LEU A 1 159 ? 11.836 2.412 -6.364 1.00 98.38 159 LEU A CA 1
ATOM 1018 C C . LEU A 1 159 ? 12.782 1.374 -5.755 1.00 98.38 159 LEU A C 1
ATOM 1020 O O . LEU A 1 159 ? 13.729 0.944 -6.410 1.00 98.38 159 LEU A O 1
ATOM 1024 N N . THR A 1 160 ? 12.524 0.965 -4.516 1.00 98.19 160 THR A N 1
ATOM 1025 C CA . THR A 1 160 ? 13.250 -0.110 -3.819 1.00 98.19 160 THR A CA 1
ATOM 1026 C C . THR A 1 160 ? 12.243 -1.177 -3.411 1.00 98.19 160 THR A C 1
ATOM 1028 O O . THR A 1 160 ? 11.349 -0.872 -2.628 1.00 98.19 160 THR A O 1
ATOM 1031 N N . GLY A 1 161 ? 12.345 -2.387 -3.954 1.00 97.88 161 GLY A N 1
ATOM 1032 C CA . GLY A 1 161 ? 11.388 -3.472 -3.709 1.00 97.88 161 GLY A CA 1
ATOM 1033 C C . GLY A 1 161 ? 11.529 -4.062 -2.313 1.00 97.88 161 GLY A C 1
ATOM 1034 O O . GLY A 1 161 ? 10.536 -4.243 -1.617 1.00 97.88 161 GLY A O 1
ATOM 1035 N N . GLY A 1 162 ? 12.771 -4.224 -1.858 1.00 97.31 162 GLY A N 1
ATOM 1036 C CA . GLY A 1 162 ? 13.088 -4.926 -0.630 1.00 97.31 162 GLY A CA 1
ATOM 1037 C C . GLY A 1 162 ? 13.446 -6.383 -0.907 1.00 97.31 162 GLY A C 1
ATOM 1038 O O . GLY A 1 162 ? 14.224 -6.693 -1.804 1.00 97.31 162 GLY A O 1
ATOM 1039 N N . ALA A 1 163 ? 12.999 -7.287 -0.041 1.00 96.56 163 ALA A N 1
ATOM 1040 C CA . ALA A 1 163 ? 13.346 -8.699 -0.160 1.00 96.56 163 ALA A CA 1
ATOM 1041 C C . ALA A 1 163 ? 12.151 -9.494 -0.669 1.00 96.56 163 ALA A C 1
ATOM 1043 O O . ALA A 1 163 ? 11.165 -9.613 0.046 1.00 96.56 163 ALA A O 1
ATOM 1044 N N . GLY A 1 164 ? 12.294 -10.178 -1.796 1.00 97.06 164 GLY A N 1
ATOM 1045 C CA . GLY A 1 164 ? 11.265 -11.078 -2.291 1.00 97.06 164 GLY A CA 1
ATOM 1046 C C . GLY A 1 164 ? 11.166 -11.037 -3.801 1.00 97.06 164 GLY A C 1
ATOM 1047 O O . GLY A 1 164 ? 12.190 -10.942 -4.471 1.00 97.06 164 GLY A O 1
ATOM 1048 N N . ASN A 1 165 ? 9.953 -11.220 -4.314 1.00 97.88 165 ASN A N 1
ATOM 1049 C CA . ASN A 1 165 ? 9.689 -11.213 -5.747 1.00 97.88 165 ASN A CA 1
ATOM 1050 C C . ASN A 1 165 ? 8.816 -10.005 -6.053 1.00 97.88 165 ASN A C 1
ATOM 1052 O O . ASN A 1 165 ? 7.587 -10.099 -5.980 1.00 97.88 165 ASN A O 1
ATOM 1056 N N . ASP A 1 166 ? 9.456 -8.897 -6.390 1.00 98.62 166 ASP A N 1
ATOM 1057 C CA . ASP A 1 166 ? 8.794 -7.605 -6.472 1.00 98.62 166 ASP A CA 1
ATOM 1058 C C . ASP A 1 166 ? 8.464 -7.232 -7.917 1.00 98.62 166 ASP A C 1
ATOM 1060 O O . ASP A 1 166 ? 9.084 -7.692 -8.880 1.00 98.62 166 ASP A O 1
ATOM 1064 N N . ALA A 1 167 ? 7.443 -6.402 -8.096 1.00 98.38 167 ALA A N 1
ATOM 1065 C CA . ALA A 1 167 ? 7.019 -5.897 -9.392 1.00 98.38 167 ALA A CA 1
ATOM 1066 C C . ALA A 1 167 ? 7.224 -4.383 -9.462 1.00 98.38 167 ALA A C 1
ATOM 1068 O O . ALA A 1 167 ? 6.535 -3.616 -8.798 1.00 98.38 167 ALA A O 1
ATOM 1069 N N . PHE A 1 168 ? 8.130 -3.944 -10.327 1.00 98.44 168 PHE A N 1
ATOM 1070 C CA . PHE A 1 168 ? 8.391 -2.536 -10.594 1.00 98.44 168 PHE A CA 1
ATOM 1071 C C . PHE A 1 168 ? 7.660 -2.106 -11.866 1.00 98.44 168 PHE A C 1
ATOM 1073 O O . PHE A 1 168 ? 7.901 -2.653 -12.949 1.00 98.44 168 PHE A O 1
ATOM 1080 N N . MET A 1 169 ? 6.778 -1.117 -11.749 1.00 97.69 169 MET A N 1
ATOM 1081 C CA . MET A 1 169 ? 6.111 -0.467 -12.870 1.00 97.69 169 MET A CA 1
ATOM 1082 C C . MET A 1 169 ? 6.669 0.945 -13.051 1.00 97.69 169 MET A C 1
ATOM 1084 O O . MET A 1 169 ? 6.361 1.851 -12.285 1.00 97.69 169 MET A O 1
ATOM 1088 N N . VAL A 1 170 ? 7.476 1.102 -14.098 1.00 96.25 170 VAL A N 1
ATOM 1089 C CA . VAL A 1 170 ? 8.037 2.379 -14.551 1.00 96.25 170 VAL A CA 1
ATOM 1090 C C . VAL A 1 170 ? 7.107 2.920 -15.631 1.00 96.25 170 VAL A C 1
ATOM 1092 O O . VAL A 1 170 ? 7.151 2.486 -16.790 1.00 96.25 170 VAL A O 1
ATOM 1095 N N . ASP A 1 171 ? 6.167 3.772 -15.235 1.00 94.19 171 ASP A N 1
ATOM 1096 C CA . ASP A 1 171 ? 5.036 4.213 -16.053 1.00 94.19 171 ASP A CA 1
ATOM 1097 C C . ASP A 1 171 ? 5.247 5.577 -16.720 1.00 94.19 171 ASP A C 1
ATOM 1099 O O . ASP A 1 171 ? 4.749 5.786 -17.835 1.00 94.19 171 ASP A O 1
ATOM 1103 N N . SER A 1 172 ? 6.041 6.465 -16.121 1.00 95.44 172 SER A N 1
ATOM 1104 C CA . SER A 1 172 ? 6.464 7.716 -16.747 1.00 95.44 172 SER A CA 1
ATOM 1105 C C . SER A 1 172 ? 7.906 8.100 -16.381 1.00 95.44 172 SER A C 1
ATOM 1107 O O . SER A 1 172 ? 8.636 7.309 -15.805 1.00 95.44 172 SER A O 1
ATOM 1109 N N . GLY A 1 173 ? 8.363 9.254 -16.881 1.00 95.19 173 GLY A N 1
ATOM 1110 C CA . GLY A 1 173 ? 9.677 9.826 -16.577 1.00 95.19 173 GLY A CA 1
ATOM 1111 C C . GLY A 1 173 ? 10.881 8.879 -16.641 1.00 95.19 173 GLY A C 1
ATOM 1112 O O . GLY A 1 173 ? 11.028 8.069 -17.563 1.00 95.19 173 GLY A O 1
ATOM 1113 N N . THR A 1 174 ? 11.839 9.114 -15.747 1.00 97.56 174 THR A N 1
ATOM 1114 C CA . THR A 1 174 ? 13.074 8.341 -15.604 1.00 97.56 174 THR A CA 1
ATOM 1115 C C . THR A 1 174 ? 13.215 7.868 -14.168 1.00 97.56 174 THR A C 1
ATOM 1117 O O . THR A 1 174 ? 13.685 8.624 -13.317 1.00 97.56 174 THR A O 1
ATOM 1120 N N . ASP A 1 175 ? 12.894 6.601 -13.944 1.00 97.62 175 ASP A N 1
ATOM 1121 C CA . ASP A 1 175 ? 12.840 6.015 -12.612 1.00 97.62 175 ASP A CA 1
ATOM 1122 C C . ASP A 1 175 ? 14.102 5.229 -12.315 1.00 97.62 175 ASP A C 1
ATOM 1124 O O . ASP A 1 175 ? 14.650 4.522 -13.167 1.00 97.62 175 ASP A O 1
ATOM 1128 N N . TRP A 1 176 ? 14.561 5.330 -11.078 1.00 97.62 176 TRP A N 1
ATOM 1129 C CA . TRP A 1 176 ? 15.649 4.537 -10.553 1.00 97.62 176 TRP A CA 1
ATOM 1130 C C . TRP A 1 176 ? 15.097 3.335 -9.788 1.00 97.62 176 TRP A C 1
ATOM 1132 O O . TRP A 1 176 ? 14.516 3.479 -8.722 1.00 97.62 176 TRP A O 1
ATOM 1142 N N . VAL A 1 177 ? 15.327 2.137 -10.317 1.00 97.75 177 VAL A N 1
ATOM 1143 C CA . VAL A 1 177 ? 15.034 0.863 -9.659 1.00 97.75 177 VAL A CA 1
ATOM 1144 C C . VAL A 1 177 ? 16.285 0.394 -8.917 1.00 97.75 177 VAL A C 1
ATOM 1146 O O . VAL A 1 177 ? 17.318 0.103 -9.532 1.00 97.75 177 VAL A O 1
ATOM 1149 N N . ALA A 1 178 ? 16.214 0.388 -7.589 1.00 96.00 178 ALA A N 1
ATOM 1150 C CA . ALA A 1 178 ? 17.376 0.313 -6.715 1.00 96.00 178 ALA A CA 1
ATOM 1151 C C . ALA A 1 178 ? 17.960 -1.106 -6.581 1.00 96.00 178 ALA A C 1
ATOM 1153 O O . ALA A 1 178 ? 19.183 -1.260 -6.495 1.00 96.00 178 ALA A O 1
ATOM 1154 N N . ASP A 1 179 ? 17.108 -2.126 -6.566 1.00 94.75 179 ASP A N 1
ATOM 1155 C CA . ASP A 1 179 ? 17.437 -3.476 -6.100 1.00 94.75 179 ASP A CA 1
ATOM 1156 C C . ASP A 1 179 ? 16.829 -4.603 -6.951 1.00 94.75 179 ASP A C 1
ATOM 1158 O O . ASP A 1 179 ? 16.696 -5.720 -6.470 1.00 94.75 179 ASP A O 1
ATOM 1162 N N . TYR A 1 180 ? 16.543 -4.345 -8.231 1.00 95.88 180 TYR A N 1
ATOM 1163 C CA . TYR A 1 180 ? 16.026 -5.361 -9.157 1.00 95.88 180 TYR A CA 1
ATOM 1164 C C . TYR A 1 180 ? 16.957 -6.579 -9.306 1.00 95.88 180 TYR A C 1
ATOM 1166 O O . TYR A 1 180 ? 18.134 -6.448 -9.665 1.00 95.88 180 TYR A O 1
ATOM 1174 N N . ILE A 1 181 ? 16.388 -7.775 -9.151 1.00 94.00 181 ILE A N 1
ATOM 1175 C CA . ILE A 1 181 ? 17.027 -9.080 -9.330 1.00 94.00 181 ILE A CA 1
ATOM 1176 C C . ILE A 1 181 ? 16.297 -9.872 -10.424 1.00 94.00 181 ILE A C 1
ATOM 1178 O O . ILE A 1 181 ? 15.159 -10.311 -10.260 1.00 94.00 181 ILE A O 1
ATOM 1182 N N . ASP A 1 182 ? 16.990 -10.147 -11.534 1.00 90.69 182 ASP A N 1
ATOM 1183 C CA . ASP A 1 182 ? 16.424 -10.909 -12.654 1.00 90.69 182 ASP A CA 1
ATOM 1184 C C . ASP A 1 182 ? 15.981 -12.325 -12.243 1.00 90.69 182 ASP A C 1
ATOM 1186 O O . ASP A 1 182 ? 16.720 -13.073 -11.598 1.00 90.69 182 ASP A O 1
ATOM 1190 N N . GLY A 1 183 ? 14.760 -12.700 -12.629 1.00 87.69 183 GLY A N 1
ATOM 1191 C CA . GLY A 1 183 ? 14.147 -13.989 -12.292 1.00 87.69 183 GLY A CA 1
ATOM 1192 C C . GLY A 1 183 ? 13.543 -14.086 -10.884 1.00 87.69 183 GLY A C 1
ATOM 1193 O O . GLY A 1 183 ? 12.823 -15.053 -10.626 1.00 87.69 183 GLY A O 1
ATOM 1194 N N . SER A 1 184 ? 13.802 -13.107 -10.011 1.00 93.69 184 SER A N 1
ATOM 1195 C CA . SER A 1 184 ? 13.070 -12.886 -8.753 1.00 93.69 184 SER A CA 1
ATOM 1196 C C . SER A 1 184 ? 11.986 -11.838 -8.982 1.00 93.69 184 SER A C 1
ATOM 1198 O O . SER A 1 184 ? 10.801 -12.098 -8.776 1.00 93.69 184 SER A O 1
ATOM 1200 N N . ASP A 1 185 ? 12.404 -10.702 -9.535 1.00 97.81 185 ASP A N 1
ATOM 1201 C CA . ASP A 1 185 ? 11.578 -9.524 -9.728 1.00 97.81 185 ASP A CA 1
ATOM 1202 C C . ASP A 1 185 ? 11.067 -9.423 -11.161 1.00 97.81 185 ASP A C 1
ATOM 1204 O O . ASP A 1 185 ? 11.595 -10.015 -12.108 1.00 97.81 185 ASP A O 1
ATOM 1208 N N . THR A 1 186 ? 10.025 -8.620 -11.330 1.00 97.69 186 THR A N 1
ATOM 1209 C CA . THR A 1 186 ? 9.477 -8.241 -12.627 1.00 97.69 186 THR A CA 1
ATOM 1210 C C . THR A 1 186 ? 9.619 -6.742 -12.818 1.00 97.69 186 THR A C 1
ATOM 1212 O O . THR A 1 186 ? 9.187 -5.958 -11.982 1.00 97.69 186 THR A O 1
ATOM 1215 N N . LEU A 1 187 ? 10.167 -6.329 -13.959 1.00 97.44 187 LEU A N 1
ATOM 1216 C CA . LEU A 1 187 ? 10.230 -4.927 -14.358 1.00 97.44 187 LEU A CA 1
ATOM 1217 C C . LEU A 1 187 ? 9.380 -4.702 -15.609 1.00 97.44 187 LEU A C 1
ATOM 1219 O O . LEU A 1 187 ? 9.629 -5.296 -16.660 1.00 97.44 187 LEU A O 1
ATOM 1223 N N . THR A 1 188 ? 8.403 -3.806 -15.506 1.00 97.69 188 THR A N 1
ATOM 1224 C CA . THR A 1 188 ? 7.591 -3.334 -16.631 1.00 97.69 188 THR A CA 1
ATOM 1225 C C . THR A 1 188 ? 7.896 -1.867 -16.896 1.00 97.69 188 THR A C 1
ATOM 1227 O O . THR A 1 188 ? 7.735 -1.034 -16.011 1.00 97.69 188 THR A O 1
ATOM 1230 N N . VAL A 1 189 ? 8.305 -1.545 -18.126 1.00 97.19 189 VAL A N 1
ATOM 1231 C CA . VAL A 1 189 ? 8.592 -0.167 -18.553 1.00 97.19 189 VAL A CA 1
ATOM 1232 C C . VAL A 1 189 ? 7.588 0.248 -19.621 1.00 97.19 189 VAL A C 1
ATOM 1234 O O . VAL A 1 189 ? 7.523 -0.354 -20.698 1.00 97.19 189 VAL A O 1
ATOM 1237 N N . SER A 1 190 ? 6.797 1.274 -19.322 1.00 96.62 190 SER A N 1
ATOM 1238 C CA . SER A 1 190 ? 5.803 1.826 -20.238 1.00 96.62 190 SER A CA 1
ATOM 1239 C C . SER A 1 190 ? 6.453 2.582 -21.395 1.00 96.62 190 SER A C 1
ATOM 1241 O O . SER A 1 190 ? 7.585 3.062 -21.325 1.00 96.62 190 SER A O 1
ATOM 1243 N N . ALA A 1 191 ? 5.726 2.697 -22.508 1.00 95.81 191 ALA A N 1
ATOM 1244 C CA . ALA A 1 191 ? 6.231 3.378 -23.693 1.00 95.81 191 ALA A CA 1
ATOM 1245 C C . ALA A 1 191 ? 6.559 4.851 -23.390 1.00 95.81 191 ALA A C 1
ATOM 1247 O O . ALA A 1 191 ? 5.671 5.637 -23.076 1.00 95.81 191 ALA A O 1
ATOM 1248 N N . GLY A 1 192 ? 7.830 5.228 -23.554 1.00 92.44 192 GLY A N 1
ATOM 1249 C CA . GLY A 1 192 ? 8.310 6.593 -23.313 1.00 92.44 192 GLY A CA 1
ATOM 1250 C C . GLY A 1 192 ? 8.876 6.838 -21.912 1.00 92.44 192 GLY A C 1
ATOM 1251 O O . GLY A 1 192 ? 9.479 7.890 -21.716 1.00 92.44 192 GLY A O 1
ATOM 1252 N N . ALA A 1 193 ? 8.747 5.880 -20.992 1.00 97.12 193 ALA A N 1
ATOM 1253 C CA . ALA A 1 193 ? 9.422 5.899 -19.700 1.00 97.12 193 ALA A CA 1
ATOM 1254 C C . ALA A 1 193 ? 10.835 5.295 -19.805 1.00 97.12 193 ALA A C 1
ATOM 1256 O O . ALA A 1 193 ? 11.166 4.601 -20.775 1.00 97.12 193 ALA A O 1
ATOM 1257 N N . THR A 1 194 ? 11.688 5.571 -18.821 1.00 97.50 194 THR A N 1
ATOM 1258 C CA . THR A 1 194 ? 13.060 5.050 -18.752 1.00 97.50 194 THR A CA 1
ATOM 1259 C C . THR A 1 194 ? 13.328 4.462 -17.376 1.00 97.50 194 THR A C 1
ATOM 1261 O O . THR A 1 194 ? 13.233 5.171 -16.389 1.00 97.50 194 THR A O 1
ATOM 1264 N N . ALA A 1 195 ? 13.740 3.196 -17.311 1.00 96.81 195 ALA A N 1
ATOM 1265 C CA . ALA A 1 195 ? 14.229 2.593 -16.074 1.00 96.81 195 ALA A CA 1
ATOM 1266 C C . ALA A 1 195 ? 15.763 2.649 -16.020 1.00 96.81 195 ALA A C 1
ATOM 1268 O O . ALA A 1 195 ? 16.449 2.165 -16.926 1.00 96.81 195 ALA A O 1
ATOM 1269 N N . ILE A 1 196 ? 16.306 3.210 -14.944 1.00 96.25 196 ILE A N 1
ATOM 1270 C CA . ILE A 1 196 ? 17.704 3.079 -14.539 1.00 96.25 196 ILE A CA 1
ATOM 1271 C C . ILE A 1 196 ? 17.746 2.004 -13.461 1.00 96.25 196 ILE A C 1
ATOM 1273 O O . ILE A 1 196 ? 17.138 2.168 -12.417 1.00 96.25 196 ILE A O 1
ATOM 1277 N N . ILE A 1 197 ? 18.478 0.918 -13.684 1.00 94.19 197 ILE A N 1
ATOM 1278 C CA . ILE A 1 197 ? 18.598 -0.169 -12.706 1.00 94.19 197 ILE A CA 1
ATOM 1279 C C . ILE A 1 197 ? 19.974 -0.074 -12.051 1.00 94.19 197 ILE A C 1
ATOM 1281 O O . ILE A 1 197 ? 20.992 -0.154 -12.748 1.00 94.19 197 ILE A O 1
ATOM 1285 N N . SER A 1 198 ? 20.041 0.074 -10.728 1.00 82.56 198 SER A N 1
ATOM 1286 C CA . SER A 1 198 ? 21.297 -0.196 -10.021 1.00 82.56 198 SER A CA 1
ATOM 1287 C C . SER A 1 198 ? 21.419 -1.687 -9.756 1.00 82.56 198 SER A C 1
ATOM 1289 O O . SER A 1 198 ? 20.498 -2.309 -9.253 1.00 82.56 198 SER A O 1
ATOM 1291 N N . GLY A 1 199 ? 22.577 -2.267 -10.075 1.00 59.97 199 GLY A N 1
ATOM 1292 C CA . GLY A 1 199 ? 22.871 -3.637 -9.658 1.00 59.97 199 GLY A CA 1
ATOM 1293 C C . GLY A 1 199 ? 22.697 -4.729 -10.707 1.00 59.97 199 GLY A C 1
ATOM 1294 O O . GLY A 1 199 ? 22.620 -5.887 -10.316 1.00 59.97 199 GLY A O 1
ATOM 1295 N N . SER A 1 200 ? 22.806 -4.440 -12.013 1.00 50.16 200 SER A N 1
ATOM 1296 C CA . SER A 1 200 ? 23.214 -5.491 -12.962 1.00 50.16 200 SER A CA 1
ATOM 1297 C C . SER A 1 200 ? 24.683 -5.894 -12.707 1.00 50.16 200 SER A C 1
ATOM 1299 O O . SER A 1 200 ? 25.580 -5.640 -13.514 1.00 50.16 200 SER A O 1
ATOM 1301 N N . GLY A 1 201 ? 24.964 -6.498 -11.552 1.00 44.19 201 GLY A N 1
ATOM 1302 C CA . GLY A 1 201 ? 25.913 -7.595 -11.545 1.00 44.19 201 GLY A CA 1
ATOM 1303 C C . GLY A 1 201 ? 25.290 -8.677 -12.432 1.00 44.19 201 GLY A C 1
ATOM 1304 O O . GLY A 1 201 ? 24.131 -9.015 -12.255 1.00 44.19 201 GLY A O 1
ATOM 1305 N N . THR A 1 202 ? 25.941 -9.209 -13.447 1.00 46.47 202 THR A N 1
ATOM 1306 C CA . THR A 1 202 ? 27.377 -9.298 -13.705 1.00 46.47 202 THR A CA 1
ATOM 1307 C C . THR A 1 202 ? 27.575 -9.575 -15.208 1.00 46.47 202 THR A C 1
ATOM 1309 O O . THR A 1 202 ? 26.649 -9.427 -16.008 1.00 46.47 202 THR A O 1
ATOM 1312 N N . PRO A 1 203 ? 28.775 -9.971 -15.646 1.00 46.56 203 PRO A N 1
ATOM 1313 C CA . PRO A 1 203 ? 28.824 -11.366 -16.101 1.00 46.56 203 PRO A CA 1
ATOM 1314 C C . PRO A 1 203 ? 29.478 -12.275 -15.071 1.00 46.56 203 PRO A C 1
ATOM 1316 O O . PRO A 1 203 ? 30.659 -12.036 -14.736 1.00 46.56 203 PRO A O 1
#

pLDDT: mean 86.68, std 16.69, range [44.19, 98.88]

Secondary structure (DSSP, 8-state):
---SS--------SSEEEEEEPTT-EEEEEESSEEEEEE-SS----EEEEEESS-EEE--SS--EEEEEES--EEE--SSS-EEEE-SSEEEE-S--BTTBEEEE-TT-EEEEE-SSEEE-TT-EESSEEEEE--SS--EEE--EE-EEEE--SS--EEE--EES-EEEE-SSEEEESS--BTTBEEEE-TT-EEEES-----

Sequence (203 aa):
MVDAGTDTVTDYVDGADTLTVSAGATAVISGSGTLSVSAASNGGTIQLNGGVGADTLTGSAGVDTLTGGAGNDTLTGGTGNDAFMVDAGTDTVTDYVDGADTLTVSAGATAILSGGGMLSVSAASNSGTIQLNGSGSGDNLTGSAGVDTLTGGGDNDSLTGGAGNDAFMVDSGTDWVADYIDGSDTLTVSAGATAIISGSGTP

Foldseek 3Di:
DADADADEDEDEDEDEDEDEYEANYEYEYAYQEEYEYAYDADAHEYEEECHHYAYEDAAYQHAYEYHDHHDEYEDHHDHFAYEYEQAEAEYEYEDDDPPSYEAEHHDHGEYEYEEEAEAEPARYNDNHEYEYEYDQEEYEYYAYAYEYEYHRHHEEYEYEHHHFAYEYEQAEHEYEYEDDDPPGYHYDHHPHGHYDYPDPDDD